Protein AF-G0NXN2-F1 (afdb_monomer_lite)

Organism: Caenorhabditis brenneri (NCBI:txid135651)

Foldseek 3Di:
DDDDDDDPDPDPDDDDDDPPVPQPADDDDPVLLVQLLVQLLVQLVVQLVCCCLQQVPLPLLDLVNLLSSLVSSLVRSQLSLLEPQKHFDSVQLSVLLSVQLNCLSVVVVVVDPDDPLVCRVVVVVSSSVSSSVSSNRSNVRRSRRIGRHRRPRYVVVVVVVVVVSVVVSVVSVVVLVCQLQQKKKWFADVPDDIDIDGLVVLVVCVVVPLVVLLVSLPPNTWIFIDHPVPVPPPPPDDDPDPDPPVCCVSNNVVVCVVVVCVVPSQPNVSLLVSLLSNQLSNLVSCVVVVLAPDHSNVLSVLVSSLCSNVVHHSRDTLVVSLVVLVVLVVVCVVVVDPCPPDPSNVSSPVSSVNSVSD

Secondary structure (DSSP, 8-state):
--------------SS-------PBPPP-HHHHHHHHHHHHHHHHHHHHHHHHHH----TT-HHHHHHHHHHHHHHHHHHHTSSSEE--HHHHHHHHHHHHHHHHHHHHHH--S-TTTHHHHHHHHHHHHHHHHHHHHHHHHHHT-EE---S--HHHHHHHHHHHHHHHHHHHHHHHHHHHH-EEEEE-TTS--EEEEHHHHHHHHHH-HHHHHHHHTT-PEEEEE-TTTTS------------HHHHHHHSHHHHHHHTGGGT----HHHHHHHHHHHHHHHHHHHHTTS--S-HHHHHHHHHHHHHHTT--TT--HHHHHHHHHHHHHHHHHTTTS-TT-HHHHHHHHHHHHHHT-

pLDDT: mean 70.69, std 16.89, range [29.75, 91.25]

Radius of gyration: 28.64 Å; chains: 1; bounding box: 66×51×119 Å

Structure (mmCIF, N/CA/C/O backbone):
data_AF-G0NXN2-F1
#
_entry.id   AF-G0NXN2-F1
#
loop_
_atom_site.group_PDB
_atom_site.id
_atom_site.type_symbol
_atom_site.label_atom_id
_atom_site.label_alt_id
_atom_site.label_comp_id
_atom_site.label_asym_id
_atom_site.label_entity_id
_atom_site.label_seq_id
_atom_site.pdbx_PDB_ins_code
_atom_site.Cartn_x
_atom_site.Cartn_y
_atom_site.Cartn_z
_atom_site.occupancy
_atom_site.B_iso_or_equiv
_atom_site.auth_seq_id
_atom_site.auth_comp_id
_atom_site.auth_asym_id
_atom_site.auth_atom_id
_atom_site.pdbx_PDB_model_num
ATOM 1 N N . MET A 1 1 ? -6.299 18.766 81.946 1.00 34.34 1 MET A N 1
ATOM 2 C CA . MET A 1 1 ? -5.841 17.563 81.219 1.00 34.34 1 MET A CA 1
ATOM 3 C C . MET A 1 1 ? -7.067 16.702 80.965 1.00 34.34 1 MET A C 1
ATOM 5 O O . MET A 1 1 ? -7.711 16.366 81.941 1.00 34.34 1 MET A O 1
ATOM 9 N N . ASN A 1 2 ? -7.531 16.374 79.768 1.00 37.44 2 ASN A N 1
ATOM 10 C CA . ASN A 1 2 ? -7.139 16.688 78.399 1.00 37.44 2 ASN A CA 1
ATOM 11 C C . ASN A 1 2 ? -8.437 16.711 77.580 1.00 37.44 2 ASN A C 1
ATOM 13 O O . ASN A 1 2 ? -9.260 15.811 77.716 1.00 37.44 2 ASN A O 1
ATOM 17 N N . ASN A 1 3 ? -8.592 17.732 76.740 1.00 38.38 3 ASN A N 1
ATOM 18 C CA . ASN A 1 3 ? -9.426 17.649 75.551 1.00 38.38 3 ASN A CA 1
ATOM 19 C C . ASN A 1 3 ? -8.616 16.889 74.499 1.00 38.38 3 ASN A C 1
ATOM 21 O O . ASN A 1 3 ? -7.578 17.402 74.091 1.00 38.38 3 ASN A O 1
ATOM 25 N N . GLU A 1 4 ? -9.098 15.738 74.038 1.00 36.81 4 GLU A N 1
ATOM 26 C CA . GLU A 1 4 ? -8.820 15.239 72.687 1.00 36.81 4 GLU A CA 1
ATOM 27 C C . GLU A 1 4 ? -10.114 14.658 72.089 1.00 36.81 4 GLU A C 1
ATOM 29 O O . GLU A 1 4 ? -10.915 14.075 72.824 1.00 36.81 4 GLU A O 1
ATOM 34 N N . PRO A 1 5 ? -10.373 14.884 70.790 1.00 42.28 5 PRO A N 1
ATOM 35 C CA . PRO A 1 5 ? -11.667 14.644 70.168 1.00 42.28 5 PRO A CA 1
ATOM 36 C C . PRO A 1 5 ? -11.785 13.213 69.630 1.00 42.28 5 PRO A C 1
ATOM 38 O O . PRO A 1 5 ? -10.855 12.690 69.019 1.00 42.28 5 PRO A O 1
ATOM 41 N N . GLU A 1 6 ? -12.961 12.599 69.789 1.00 40.53 6 GLU A N 1
ATOM 42 C CA . GLU A 1 6 ? -13.315 11.386 69.049 1.00 40.53 6 GLU A CA 1
ATOM 43 C C . GLU A 1 6 ? -13.290 11.679 67.541 1.00 40.53 6 GLU A C 1
ATOM 45 O O . GLU A 1 6 ? -14.009 12.547 67.037 1.00 40.53 6 GLU A O 1
ATOM 50 N N . GLU A 1 7 ? -12.443 10.949 66.813 1.00 38.59 7 GLU A N 1
ATOM 51 C CA . GLU A 1 7 ? -12.381 10.964 65.355 1.00 38.59 7 GLU A CA 1
ATOM 52 C C . GLU A 1 7 ? -13.760 10.667 64.749 1.00 38.59 7 GLU A C 1
ATOM 54 O O . GLU A 1 7 ? -14.250 9.532 64.749 1.00 38.59 7 GLU A O 1
ATOM 59 N N . VAL A 1 8 ? -14.372 11.693 64.159 1.00 42.09 8 VAL A N 1
ATOM 60 C CA . VAL A 1 8 ? -15.548 11.552 63.301 1.00 42.09 8 VAL A CA 1
ATOM 61 C C . VAL A 1 8 ? -15.136 10.804 62.034 1.00 42.09 8 VAL A C 1
ATOM 63 O O . VAL A 1 8 ? -14.643 11.375 61.062 1.00 42.09 8 VAL A O 1
ATOM 66 N N . LYS A 1 9 ? -15.346 9.490 62.043 1.00 37.84 9 LYS A N 1
ATOM 67 C CA . LYS A 1 9 ? -15.199 8.620 60.875 1.00 37.84 9 LYS A CA 1
ATOM 68 C C . LYS A 1 9 ? -16.309 8.917 59.848 1.00 37.84 9 LYS A C 1
ATOM 70 O O . LYS A 1 9 ? -17.491 8.807 60.186 1.00 37.84 9 LYS A O 1
ATOM 75 N N . PRO A 1 10 ? -15.984 9.274 58.588 1.00 39.94 10 PRO A N 1
ATOM 76 C CA . PRO A 1 10 ? -16.968 9.701 57.602 1.00 39.94 10 PRO A CA 1
ATOM 77 C C . PRO A 1 10 ? -17.546 8.480 56.882 1.00 39.94 10 PRO A C 1
ATOM 79 O O . PRO A 1 10 ? -17.235 8.196 55.729 1.00 39.94 10 PRO A O 1
ATOM 82 N N . TRP A 1 11 ? -18.412 7.738 57.558 1.00 38.12 11 TRP A N 1
ATOM 83 C CA . TRP A 1 11 ? -19.311 6.799 56.892 1.00 38.12 11 TRP A CA 1
ATOM 84 C C . TRP A 1 11 ? -20.693 6.919 57.508 1.00 38.12 11 TRP A C 1
ATOM 86 O O . TRP A 1 11 ? -21.123 6.136 58.351 1.00 38.12 11 TRP A O 1
ATOM 96 N N . ILE A 1 12 ? -21.418 7.940 57.058 1.00 35.75 12 ILE A N 1
ATOM 97 C CA . ILE A 1 12 ? -22.847 8.053 57.323 1.00 35.75 12 ILE A CA 1
ATOM 98 C C . ILE A 1 12 ? -23.536 6.923 56.552 1.00 35.75 12 ILE A C 1
ATOM 100 O O . ILE A 1 12 ? -23.816 7.015 55.356 1.00 35.75 12 ILE A O 1
ATOM 104 N N . VAL A 1 13 ? -23.778 5.824 57.262 1.00 37.44 13 VAL A N 1
ATOM 105 C CA . VAL A 1 13 ? -24.623 4.714 56.835 1.00 37.44 13 VAL A CA 1
ATOM 106 C C . VAL A 1 13 ? -26.060 5.225 56.791 1.00 37.44 13 VAL A C 1
ATOM 108 O O . VAL A 1 13 ? -26.727 5.338 57.815 1.00 37.44 13 VAL A O 1
ATOM 111 N N . ARG A 1 14 ? -26.561 5.532 55.591 1.00 37.06 14 ARG A N 1
ATOM 112 C CA . ARG A 1 14 ? -27.999 5.690 55.347 1.00 37.06 14 ARG A CA 1
ATOM 113 C C . ARG A 1 14 ? -28.490 4.473 54.564 1.00 37.06 14 ARG A C 1
ATOM 115 O O . ARG A 1 14 ? -28.083 4.252 53.429 1.00 37.06 14 ARG A O 1
ATOM 122 N N . ASN A 1 15 ? -29.372 3.696 55.191 1.00 39.75 15 ASN A N 1
ATOM 123 C CA . ASN A 1 15 ? -30.143 2.591 54.609 1.00 39.75 15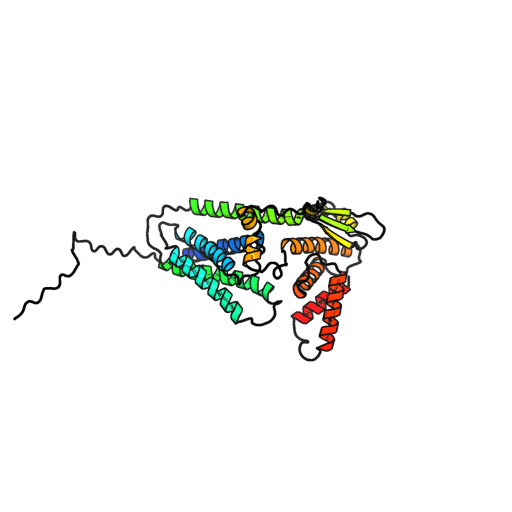 ASN A CA 1
ATOM 124 C C . ASN A 1 15 ? -29.355 1.366 54.117 1.00 39.75 15 ASN A C 1
ATOM 126 O O . ASN A 1 15 ? -29.526 0.961 52.970 1.00 39.75 15 ASN A O 1
ATOM 130 N N . GLY A 1 16 ? -28.560 0.736 54.995 1.00 39.06 16 GLY A N 1
ATOM 131 C CA . GLY A 1 16 ? -28.320 -0.725 55.009 1.00 39.06 16 GLY A CA 1
ATOM 132 C C . GLY A 1 16 ? -27.757 -1.400 53.747 1.00 39.06 16 GLY A C 1
ATOM 133 O O . GLY A 1 16 ? -27.624 -2.618 53.708 1.00 39.06 16 GLY A O 1
ATOM 134 N N . LYS A 1 17 ? -27.412 -0.639 52.713 1.00 35.41 17 LYS A N 1
ATOM 135 C CA . LYS A 1 17 ? -26.746 -1.100 51.506 1.00 35.41 17 LYS A CA 1
ATOM 136 C C . LYS A 1 17 ? -25.429 -0.359 51.443 1.00 35.41 17 LYS A C 1
ATOM 138 O O . LYS A 1 17 ? -25.398 0.827 51.126 1.00 35.41 17 LYS A O 1
ATOM 143 N N . LEU A 1 18 ? -24.345 -1.078 51.723 1.00 35.22 18 LEU A N 1
ATOM 144 C CA . LEU A 1 18 ? -23.034 -0.721 51.199 1.00 35.22 18 LEU A CA 1
ATOM 145 C C . LEU A 1 18 ? -23.227 -0.477 49.700 1.00 35.22 18 LEU A C 1
ATOM 147 O O . LEU A 1 18 ? -23.436 -1.420 48.934 1.00 35.22 18 LEU A O 1
ATOM 151 N N . GLN A 1 19 ? -23.195 0.786 49.273 1.00 37.72 19 GLN A N 1
ATOM 152 C CA . GLN A 1 19 ? -22.925 1.121 47.883 1.00 37.72 19 GLN A CA 1
ATOM 153 C C . GLN A 1 19 ? -21.467 0.747 47.619 1.00 37.72 19 GLN A C 1
ATOM 155 O O . GLN A 1 19 ? -20.596 1.592 47.439 1.00 37.72 19 GLN A O 1
ATOM 160 N N . ALA A 1 20 ? -21.199 -0.556 47.567 1.00 39.53 20 ALA A N 1
ATOM 161 C CA . ALA A 1 20 ? -20.151 -1.071 46.726 1.00 39.53 20 ALA A CA 1
ATOM 162 C C . ALA A 1 20 ? -20.582 -0.731 45.295 1.00 39.53 20 ALA A C 1
ATOM 164 O O . ALA A 1 20 ? -21.174 -1.537 44.583 1.00 39.53 20 ALA A O 1
ATOM 165 N N . ALA A 1 21 ? -20.278 0.491 44.859 1.00 39.72 21 ALA A N 1
ATOM 166 C CA . ALA A 1 21 ? -20.235 0.876 43.456 1.00 39.72 21 ALA A CA 1
ATOM 167 C C . ALA A 1 21 ? -19.068 0.161 42.738 1.00 39.72 21 ALA A C 1
ATOM 169 O O . ALA A 1 21 ? -18.416 0.717 41.859 1.00 39.72 21 ALA A O 1
ATOM 170 N N . GLN A 1 22 ? -18.799 -1.095 43.103 1.00 42.81 22 GLN A N 1
ATOM 171 C CA . GLN A 1 22 ? -18.065 -2.034 42.286 1.00 42.81 22 GLN A CA 1
ATOM 172 C C . GLN A 1 22 ? -19.027 -2.437 41.174 1.00 42.81 22 GLN A C 1
ATOM 174 O O . GLN A 1 22 ? -19.813 -3.376 41.297 1.00 42.81 22 GLN A O 1
ATOM 179 N N . SER A 1 23 ? -19.022 -1.664 40.088 1.00 49.69 23 SER A N 1
ATOM 180 C CA . SER A 1 23 ? -19.572 -2.116 38.814 1.00 49.69 23 SER A CA 1
ATOM 181 C C . SER A 1 23 ? -19.103 -3.551 38.595 1.00 49.69 23 SER A C 1
ATOM 183 O O . SER A 1 23 ? -17.893 -3.771 38.541 1.00 49.69 23 SER A O 1
ATOM 185 N N . LYS A 1 24 ? -20.033 -4.513 38.534 1.00 57.38 24 LYS A N 1
ATOM 186 C CA . LYS A 1 24 ? -19.702 -5.924 38.308 1.00 57.38 24 LYS A CA 1
ATOM 187 C C . LYS A 1 24 ? -18.714 -5.999 37.143 1.00 57.38 24 LYS A C 1
ATOM 189 O O . LYS A 1 24 ? -19.016 -5.506 36.052 1.00 57.38 24 LYS A O 1
ATOM 194 N N . PHE A 1 25 ? -17.521 -6.521 37.404 1.00 63.38 25 PHE A N 1
ATOM 195 C CA . PHE A 1 25 ? -16.532 -6.734 36.360 1.00 63.38 25 PHE A CA 1
ATOM 196 C C . PHE A 1 25 ? -17.077 -7.773 35.379 1.00 63.38 25 PHE A C 1
ATOM 198 O O . PHE A 1 25 ? -17.805 -8.692 35.756 1.00 63.38 25 PHE A O 1
ATOM 205 N N . VAL A 1 26 ? -16.788 -7.572 34.100 1.00 71.44 26 VAL A N 1
ATOM 206 C CA . VAL A 1 26 ? -17.217 -8.475 33.034 1.00 71.44 26 VAL A CA 1
ATOM 207 C C . VAL A 1 26 ? -16.309 -9.705 33.025 1.00 71.44 26 VAL A C 1
ATOM 209 O O . VAL A 1 26 ? -15.089 -9.564 32.985 1.00 71.44 26 VAL A O 1
ATOM 212 N N . GLU A 1 27 ? -16.896 -10.902 33.005 1.00 74.56 27 GLU A N 1
ATOM 213 C CA . GLU A 1 27 ? -16.142 -12.145 32.821 1.00 74.56 27 GLU A CA 1
ATOM 214 C C . GLU A 1 27 ? -15.432 -12.178 31.462 1.00 74.56 27 GLU A C 1
ATOM 216 O O . GLU A 1 27 ? -15.979 -11.784 30.423 1.00 74.56 27 GLU A O 1
ATOM 221 N N . PHE A 1 28 ? -14.191 -12.659 31.472 1.00 78.31 28 PHE A N 1
ATOM 222 C CA . PHE A 1 28 ? -13.385 -12.764 30.266 1.00 78.31 28 PHE A CA 1
ATOM 223 C C . PHE A 1 28 ? -13.967 -13.815 29.313 1.00 78.31 28 PHE A C 1
ATOM 225 O O . PHE A 1 28 ? -14.254 -14.944 29.696 1.00 78.31 28 PHE A O 1
ATOM 232 N N . SER A 1 29 ? -14.094 -13.448 28.038 1.00 83.06 29 SER A N 1
ATOM 233 C CA . SER A 1 29 ? -14.518 -14.351 26.971 1.00 83.06 29 SER A CA 1
ATOM 234 C C . SER A 1 29 ? -13.533 -14.255 25.814 1.00 83.06 29 SER A C 1
ATOM 236 O O . SER A 1 29 ? -13.355 -13.184 25.224 1.00 83.06 29 SER A O 1
ATOM 238 N N . PHE A 1 30 ? -12.911 -15.385 25.478 1.00 83.44 30 PHE A N 1
ATOM 239 C CA . PHE A 1 30 ? -11.902 -15.452 24.423 1.00 83.44 30 PHE A CA 1
ATOM 240 C C . PHE A 1 30 ? -12.468 -15.085 23.045 1.00 83.44 30 PHE A C 1
ATOM 242 O O . PHE A 1 30 ? -11.838 -14.350 22.291 1.00 83.44 30 PHE A O 1
ATOM 249 N N . THR A 1 31 ? -13.692 -15.513 22.731 1.00 83.94 31 THR A N 1
ATOM 250 C CA . THR A 1 31 ? -14.338 -15.187 21.450 1.00 83.94 31 THR A CA 1
ATOM 251 C C . THR A 1 31 ? -14.548 -13.682 21.301 1.00 83.94 31 THR A C 1
ATOM 253 O O . THR A 1 31 ? -14.212 -13.106 20.270 1.00 83.94 31 THR A O 1
ATOM 256 N N . ARG A 1 32 ? -15.022 -13.002 22.353 1.00 81.19 32 ARG A N 1
ATOM 257 C CA . ARG A 1 32 ? -15.198 -11.538 22.356 1.00 81.19 32 ARG A CA 1
ATOM 258 C C . ARG A 1 32 ? -13.876 -10.787 22.280 1.00 81.19 32 ARG A C 1
ATOM 260 O O . ARG A 1 32 ? -13.814 -9.732 21.647 1.00 81.19 32 ARG A O 1
ATOM 267 N N . PHE A 1 33 ? -12.843 -11.316 22.930 1.00 88.25 33 PHE A N 1
ATOM 268 C CA . PHE A 1 33 ? -11.489 -10.796 22.807 1.00 88.25 33 PHE A CA 1
ATOM 269 C C . PHE A 1 33 ? -11.022 -10.868 21.349 1.00 88.25 33 PHE A C 1
ATOM 271 O O . PHE A 1 33 ? -10.667 -9.837 20.783 1.00 88.25 33 PHE A O 1
ATOM 278 N N . LEU A 1 34 ? -11.139 -12.036 20.713 1.00 88.19 34 LEU A N 1
ATOM 279 C CA . LEU A 1 34 ? -10.726 -12.240 19.326 1.00 88.19 34 LEU A CA 1
ATOM 280 C C . LEU A 1 34 ? -11.486 -11.324 18.355 1.00 88.19 34 LEU A C 1
ATOM 282 O O . LEU A 1 34 ? -10.860 -10.644 17.549 1.00 88.19 34 LEU A O 1
ATOM 286 N N . TYR A 1 35 ? -12.814 -11.220 18.482 1.00 85.25 35 TYR A N 1
ATOM 287 C CA . TYR A 1 35 ? -13.609 -10.292 17.667 1.00 85.25 35 TYR A CA 1
ATOM 288 C C . TYR A 1 35 ? -13.198 -8.831 17.863 1.00 85.25 35 TYR A C 1
ATOM 290 O O . TYR A 1 35 ? -13.163 -8.069 16.898 1.00 85.25 35 TYR A O 1
ATOM 298 N N . SER A 1 36 ? -12.869 -8.435 19.096 1.00 88.38 36 SER A N 1
ATOM 299 C CA . SER A 1 36 ? -12.441 -7.063 19.382 1.00 88.38 36 SER A CA 1
ATOM 300 C C . SER A 1 36 ? -11.093 -6.739 18.740 1.00 88.38 36 SER A C 1
ATOM 302 O O . SER A 1 36 ? -10.945 -5.668 18.152 1.00 88.38 36 SER A O 1
ATOM 304 N N . VAL A 1 37 ? -10.144 -7.680 18.800 1.00 89.38 37 VAL A N 1
ATOM 305 C CA . VAL A 1 37 ? -8.828 -7.543 18.164 1.00 89.38 37 VAL A CA 1
ATOM 306 C C . VAL A 1 37 ? -8.973 -7.483 16.649 1.00 89.38 37 VAL A C 1
ATOM 308 O O . VAL A 1 37 ? -8.486 -6.536 16.041 1.00 89.38 37 VAL A O 1
ATOM 311 N N . LEU A 1 38 ? -9.684 -8.441 16.044 1.00 88.38 38 LEU A N 1
ATOM 312 C CA . LEU A 1 38 ? -9.854 -8.506 14.590 1.00 88.38 38 LEU A CA 1
ATOM 313 C C . LEU A 1 38 ? -10.538 -7.252 14.041 1.00 88.38 38 LEU A C 1
ATOM 315 O O . LEU A 1 38 ? -10.082 -6.692 13.047 1.00 88.38 38 LEU A O 1
ATOM 319 N N . TYR A 1 39 ? -11.591 -6.772 14.706 1.00 87.19 39 TYR A N 1
ATOM 320 C CA . TYR A 1 39 ? -12.293 -5.567 14.273 1.00 87.19 39 TYR A CA 1
ATOM 321 C C . TYR A 1 39 ? -11.457 -4.294 14.487 1.00 87.19 39 TYR A C 1
ATOM 323 O O . TYR A 1 39 ? -11.431 -3.423 13.620 1.00 87.19 39 TYR A O 1
ATOM 331 N N . GLY A 1 40 ? -10.721 -4.197 15.600 1.00 87.56 40 GLY A N 1
ATOM 332 C CA . GLY A 1 40 ? -9.761 -3.114 15.835 1.00 87.56 40 GLY A CA 1
ATOM 333 C C . GLY A 1 40 ? -8.656 -3.069 14.777 1.00 87.56 40 GLY A C 1
ATOM 334 O O . GLY A 1 40 ? -8.379 -2.006 14.223 1.00 87.56 40 GLY A O 1
ATOM 335 N N . SER A 1 41 ? -8.092 -4.231 14.436 1.00 88.25 41 SER A N 1
ATOM 336 C CA . SER A 1 41 ? -7.069 -4.362 13.394 1.00 88.25 41 SER A CA 1
ATOM 337 C C . SER A 1 41 ? -7.623 -4.011 12.021 1.00 88.25 41 SER A C 1
ATOM 339 O O . SER A 1 41 ? -6.976 -3.286 11.275 1.00 88.25 41 SER A O 1
ATOM 341 N N . TYR A 1 42 ? -8.835 -4.464 11.702 1.00 87.12 42 TYR A N 1
ATOM 342 C CA . TYR A 1 42 ? -9.502 -4.148 10.444 1.00 87.12 42 TYR A CA 1
ATOM 343 C C . TYR A 1 42 ? -9.688 -2.636 10.246 1.00 87.12 42 TYR A C 1
ATOM 345 O O . TYR A 1 42 ? -9.267 -2.096 9.223 1.00 87.12 42 TYR A O 1
ATOM 353 N N . ILE A 1 43 ? -10.256 -1.939 11.239 1.00 88.12 43 ILE A N 1
ATOM 354 C CA . ILE A 1 43 ? -10.429 -0.483 11.158 1.00 88.12 43 ILE A CA 1
ATOM 355 C C . ILE A 1 43 ? -9.067 0.214 11.107 1.00 88.12 43 ILE A C 1
ATOM 357 O O . ILE A 1 43 ? -8.882 1.089 10.270 1.00 88.12 43 ILE A O 1
ATOM 361 N N . GLY A 1 44 ? -8.094 -0.206 11.923 1.00 86.88 44 GLY A N 1
ATOM 362 C CA . GLY A 1 44 ? -6.738 0.347 11.894 1.00 86.88 44 GLY A CA 1
ATOM 363 C C . GLY A 1 44 ? -6.062 0.232 10.526 1.00 86.88 44 GLY A C 1
ATOM 364 O O . GLY A 1 44 ? -5.487 1.205 10.043 1.00 86.88 44 GLY A O 1
ATOM 365 N N . LEU A 1 45 ? -6.180 -0.925 9.868 1.00 84.25 45 LEU A N 1
AT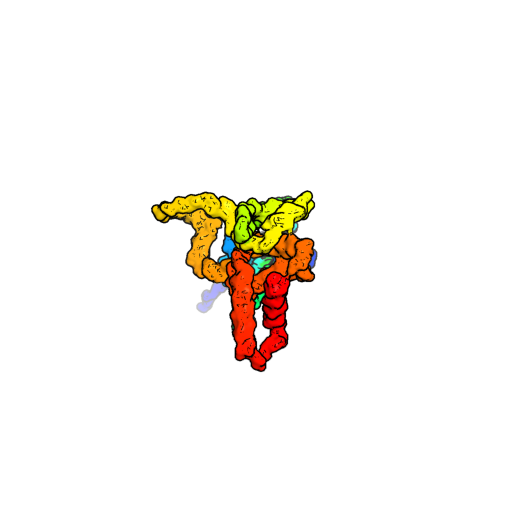OM 366 C CA . LEU A 1 45 ? -5.623 -1.159 8.533 1.00 84.25 45 LEU A CA 1
ATOM 367 C C . LEU A 1 45 ? -6.271 -0.297 7.464 1.00 84.25 45 LEU A C 1
ATOM 369 O O . LEU A 1 45 ? -5.586 0.223 6.589 1.00 84.25 45 LEU A O 1
ATOM 373 N N . ALA A 1 46 ? -7.583 -0.130 7.523 1.00 81.19 46 ALA A N 1
ATOM 374 C CA . ALA A 1 46 ? -8.259 0.686 6.535 1.00 81.19 46 ALA A CA 1
ATOM 375 C C . ALA A 1 46 ? -8.141 2.192 6.839 1.00 81.19 46 ALA A C 1
ATOM 377 O O . ALA A 1 46 ? -8.111 2.981 5.901 1.00 81.19 46 ALA A O 1
ATOM 378 N N . THR A 1 47 ? -7.943 2.608 8.096 1.00 83.44 47 THR A N 1
ATOM 379 C CA . THR A 1 47 ? -7.478 3.969 8.423 1.00 83.44 47 THR A CA 1
ATOM 380 C C . THR A 1 47 ? -6.077 4.215 7.871 1.00 83.44 47 THR A C 1
ATOM 382 O O . THR A 1 47 ? -5.846 5.247 7.250 1.00 83.44 47 THR A O 1
ATOM 385 N N . TRP A 1 48 ? -5.162 3.255 8.029 1.00 83.81 48 TRP A N 1
ATOM 386 C CA . TRP A 1 48 ? -3.838 3.321 7.417 1.00 83.81 48 TRP A CA 1
ATOM 387 C C . TRP A 1 48 ? -3.923 3.474 5.894 1.00 83.81 48 TRP A C 1
ATOM 389 O O . TRP A 1 48 ? -3.323 4.392 5.343 1.00 83.81 48 TRP A O 1
ATOM 399 N N . LEU A 1 49 ? -4.716 2.628 5.231 1.00 75.25 49 LEU A N 1
ATOM 400 C CA . LEU A 1 49 ? -4.904 2.671 3.782 1.00 75.25 49 LEU A CA 1
ATOM 401 C C . LEU A 1 49 ? -5.552 3.982 3.320 1.00 75.25 49 LEU A C 1
ATOM 403 O O . LEU A 1 49 ? -5.179 4.525 2.287 1.00 75.25 49 LEU A O 1
ATOM 407 N N . ALA A 1 50 ? -6.497 4.523 4.089 1.00 73.19 50 ALA A N 1
ATOM 408 C CA . ALA A 1 50 ? -7.062 5.834 3.801 1.00 73.19 50 ALA A CA 1
ATOM 409 C C . ALA A 1 50 ? -5.974 6.915 3.862 1.00 73.19 50 ALA A C 1
ATOM 411 O O . ALA A 1 50 ? -5.837 7.665 2.905 1.00 73.19 50 ALA A O 1
ATOM 412 N N . CYS A 1 51 ? -5.153 6.943 4.918 1.00 71.06 51 CYS A N 1
ATOM 413 C CA . CYS A 1 51 ? -4.071 7.920 5.061 1.00 71.06 51 CYS A CA 1
ATOM 414 C C . CYS A 1 51 ? -3.018 7.821 3.950 1.00 71.06 51 CYS A C 1
ATOM 416 O O . CYS A 1 51 ? -2.564 8.851 3.453 1.00 71.06 51 CYS A O 1
ATOM 418 N N . THR A 1 52 ? -2.634 6.608 3.545 1.00 67.81 52 THR A N 1
ATOM 419 C CA . THR A 1 52 ? -1.661 6.424 2.457 1.00 67.81 52 THR A CA 1
ATOM 420 C C . THR A 1 52 ? -2.223 6.891 1.120 1.00 67.81 52 THR A C 1
ATOM 422 O O . THR A 1 52 ? -1.493 7.474 0.327 1.00 67.81 52 THR A O 1
ATOM 425 N N . VAL A 1 53 ? -3.516 6.673 0.873 1.00 61.56 53 VAL A N 1
ATOM 426 C CA . VAL A 1 53 ? -4.167 7.050 -0.386 1.00 61.56 53 VAL A CA 1
ATOM 427 C C . VAL A 1 53 ? -4.488 8.541 -0.458 1.00 61.56 53 VAL A C 1
ATOM 429 O O . VAL A 1 53 ? -4.316 9.146 -1.513 1.00 61.56 53 VAL A O 1
ATOM 432 N N . THR A 1 54 ? -4.994 9.139 0.622 1.00 59.47 54 THR A N 1
ATOM 433 C CA . THR A 1 54 ? -5.424 10.544 0.604 1.00 59.47 54 THR A CA 1
ATOM 434 C C . THR A 1 54 ? -4.260 11.507 0.746 1.00 59.47 54 THR A C 1
ATOM 436 O O . THR A 1 54 ? -4.301 12.569 0.140 1.00 59.47 54 THR A O 1
ATOM 439 N N . PHE A 1 55 ? -3.243 11.143 1.530 1.00 57.50 55 PHE A N 1
ATOM 440 C CA . PHE A 1 55 ? -2.138 12.042 1.867 1.00 57.50 55 PHE A CA 1
ATOM 441 C C . PHE A 1 55 ? -0.776 11.554 1.363 1.00 57.50 55 PHE A C 1
ATOM 443 O O . PHE A 1 55 ? 0.233 12.175 1.666 1.00 57.50 55 PHE A O 1
ATOM 450 N N . GLY A 1 56 ? -0.698 10.419 0.657 1.00 54.06 56 GLY A N 1
ATOM 451 C CA . GLY A 1 56 ? 0.587 9.878 0.192 1.00 54.06 56 GLY A CA 1
ATOM 452 C C . GLY A 1 56 ? 1.539 9.486 1.329 1.00 54.06 56 GLY A C 1
ATOM 453 O O . GLY A 1 56 ? 2.736 9.305 1.107 1.00 54.06 56 GLY A O 1
ATOM 454 N N . TRP A 1 57 ? 1.039 9.361 2.567 1.00 62.03 57 TRP A N 1
ATOM 455 C CA . TRP A 1 57 ? 1.869 9.156 3.753 1.00 62.03 57 TRP A CA 1
ATOM 456 C C . TRP A 1 57 ? 2.511 7.770 3.758 1.00 62.03 57 TRP A C 1
ATOM 458 O O . TRP A 1 57 ? 1.948 6.794 4.249 1.00 62.03 57 TRP A O 1
ATOM 468 N N . THR A 1 58 ? 3.729 7.698 3.234 1.00 57.62 58 THR A N 1
ATOM 469 C CA . THR A 1 58 ? 4.598 6.516 3.305 1.00 57.62 58 THR A CA 1
ATOM 470 C C . THR A 1 58 ? 5.490 6.533 4.548 1.00 57.62 58 THR A C 1
ATOM 472 O O . THR A 1 58 ? 5.984 5.486 4.970 1.00 57.62 58 THR A O 1
ATOM 475 N N . ASN A 1 59 ? 5.654 7.700 5.184 1.00 59.34 59 ASN A N 1
ATOM 476 C CA . ASN A 1 59 ? 6.490 7.859 6.367 1.00 59.34 59 ASN A CA 1
ATOM 477 C C . ASN A 1 59 ? 5.726 7.530 7.660 1.00 59.34 59 ASN A C 1
ATOM 479 O O . ASN A 1 59 ? 5.070 8.369 8.287 1.00 59.34 59 ASN A O 1
ATOM 483 N N . ILE A 1 60 ? 5.849 6.269 8.062 1.00 64.88 60 ILE A N 1
ATOM 484 C CA . ILE A 1 60 ? 5.201 5.673 9.241 1.00 64.88 60 ILE A CA 1
ATOM 485 C C . ILE A 1 60 ? 5.697 6.271 10.557 1.00 64.88 60 ILE A C 1
ATOM 487 O O . ILE A 1 60 ? 5.001 6.197 11.567 1.00 64.88 60 ILE A O 1
ATOM 491 N N . ASN A 1 61 ? 6.866 6.911 10.535 1.00 63.44 61 ASN A N 1
ATOM 492 C CA . ASN A 1 61 ? 7.495 7.498 11.715 1.00 63.44 61 ASN A CA 1
ATOM 493 C C . ASN A 1 61 ? 6.907 8.865 12.085 1.00 63.44 61 ASN A C 1
ATOM 495 O O . ASN A 1 61 ? 7.300 9.460 13.087 1.00 63.44 61 ASN A O 1
ATOM 499 N N . SER A 1 62 ? 5.973 9.386 11.289 1.00 69.81 62 SER A N 1
ATOM 500 C CA . SER A 1 62 ? 5.344 10.667 11.580 1.00 69.81 62 SER A CA 1
ATOM 501 C C . SER A 1 62 ? 4.335 10.534 12.733 1.00 69.81 62 SER A C 1
ATOM 503 O O . SER A 1 62 ? 3.429 9.698 12.728 1.00 69.81 62 SER A O 1
ATOM 505 N N . ILE A 1 63 ? 4.477 11.389 13.751 1.00 74.44 63 ILE A N 1
ATOM 506 C CA . ILE A 1 63 ? 3.555 11.456 14.900 1.00 74.44 63 ILE A CA 1
ATOM 507 C C . ILE A 1 63 ? 2.086 11.650 14.459 1.00 74.44 63 ILE A C 1
ATOM 509 O O . ILE A 1 63 ? 1.209 10.999 15.041 1.00 74.44 63 ILE A O 1
ATOM 513 N N . PRO A 1 64 ? 1.774 12.468 13.429 1.00 73.44 64 PRO A N 1
ATOM 514 C CA . PRO A 1 64 ? 0.414 12.582 12.903 1.00 73.44 64 PRO A CA 1
ATOM 515 C C . PRO A 1 64 ? -0.143 11.251 12.386 1.00 73.44 64 PRO A C 1
ATOM 517 O O . PRO A 1 64 ? -1.261 10.879 12.741 1.00 73.44 64 PRO A O 1
ATOM 520 N N . PHE A 1 65 ? 0.647 10.490 11.624 1.00 78.44 65 PHE A N 1
ATOM 521 C CA . PHE A 1 65 ? 0.252 9.172 11.128 1.00 78.44 65 PHE A CA 1
ATOM 522 C C . PHE A 1 65 ? -0.049 8.205 12.276 1.00 78.44 65 PHE A C 1
ATOM 524 O O . PHE A 1 65 ? -1.121 7.597 12.312 1.00 78.44 65 PHE A O 1
ATOM 531 N N . ILE A 1 66 ? 0.854 8.123 13.259 1.00 83.12 66 ILE A N 1
ATOM 532 C CA . ILE A 1 66 ? 0.685 7.282 14.454 1.00 83.12 66 ILE A CA 1
ATOM 533 C C . ILE A 1 66 ? -0.613 7.644 15.184 1.00 83.12 66 ILE A C 1
ATOM 535 O O . ILE A 1 66 ? -1.385 6.761 15.560 1.00 83.12 66 ILE A O 1
ATOM 539 N N . SER A 1 67 ? -0.880 8.941 15.344 1.00 82.44 67 SER A N 1
ATOM 540 C CA . SER A 1 67 ? -2.067 9.448 16.036 1.00 82.44 67 SER A CA 1
ATOM 541 C C . SER A 1 67 ? -3.362 9.061 15.320 1.00 82.44 67 SER A C 1
ATOM 543 O O . SER A 1 67 ? -4.296 8.574 15.961 1.00 82.44 67 SER A O 1
ATOM 545 N N . ILE A 1 68 ? -3.423 9.233 13.996 1.00 83.69 68 ILE A N 1
ATOM 546 C CA . ILE A 1 68 ? -4.625 8.938 13.204 1.00 83.69 68 ILE A CA 1
ATOM 547 C C . ILE A 1 68 ? -4.895 7.431 13.153 1.00 83.69 68 ILE A C 1
ATOM 549 O O . ILE A 1 68 ? -6.025 6.998 13.394 1.00 83.69 68 ILE A O 1
ATOM 553 N N . VAL A 1 69 ? -3.868 6.610 12.917 1.00 87.31 69 VAL A N 1
ATOM 554 C CA . VAL A 1 69 ? -4.021 5.146 12.896 1.00 87.31 69 VAL A CA 1
ATOM 555 C C . VAL A 1 69 ? -4.425 4.620 14.279 1.00 87.31 69 VAL A C 1
ATOM 557 O O . VAL A 1 69 ? -5.334 3.792 14.380 1.00 87.31 69 VAL A O 1
ATOM 560 N N . ALA A 1 70 ? -3.837 5.147 15.359 1.00 88.75 70 ALA A N 1
ATOM 561 C CA . ALA A 1 70 ? -4.231 4.800 16.725 1.00 88.75 70 ALA A CA 1
ATOM 562 C C . ALA A 1 70 ? -5.685 5.197 17.039 1.00 88.75 70 ALA A C 1
ATOM 564 O O . ALA A 1 70 ? -6.401 4.444 17.705 1.00 88.75 70 ALA A O 1
ATOM 565 N N . LEU A 1 71 ? -6.166 6.340 16.536 1.00 88.56 71 LEU A N 1
ATOM 566 C CA . LEU A 1 71 ? -7.577 6.726 16.649 1.00 88.56 71 LEU A CA 1
ATOM 567 C C . LEU A 1 71 ? -8.498 5.736 15.925 1.00 88.56 71 LEU A C 1
ATOM 569 O O . LEU A 1 71 ? -9.526 5.353 16.487 1.00 88.56 71 LEU A O 1
ATOM 573 N N . GLY A 1 72 ? -8.112 5.272 14.734 1.00 87.12 72 GLY A N 1
ATOM 574 C CA . GLY A 1 72 ? -8.836 4.233 13.995 1.00 87.12 72 GLY A CA 1
ATOM 575 C C . GLY A 1 72 ? -8.968 2.933 14.796 1.00 87.12 72 GLY A C 1
ATOM 576 O O . GLY A 1 72 ? -10.079 2.446 15.025 1.00 87.12 72 GLY A O 1
ATOM 577 N N . ILE A 1 73 ? -7.850 2.413 15.312 1.00 90.81 73 ILE A N 1
ATOM 578 C CA . ILE A 1 73 ? -7.830 1.193 16.142 1.00 90.81 73 ILE A CA 1
ATOM 579 C C . ILE A 1 73 ? -8.688 1.378 17.398 1.00 90.81 73 ILE A C 1
ATOM 581 O O . ILE A 1 73 ? -9.516 0.524 17.729 1.00 90.81 73 ILE A O 1
ATOM 585 N N . THR A 1 74 ? -8.540 2.521 18.071 1.00 90.19 74 THR A N 1
ATOM 586 C CA . THR A 1 74 ? -9.325 2.879 19.260 1.00 90.19 74 THR A CA 1
ATOM 587 C C . THR A 1 74 ? -10.819 2.866 18.959 1.00 90.19 74 THR A C 1
ATOM 589 O O . THR A 1 74 ? -11.591 2.269 19.712 1.00 90.19 74 THR A O 1
ATOM 592 N N . ALA A 1 75 ? -11.239 3.487 17.853 1.00 87.62 75 ALA A N 1
ATOM 593 C CA . ALA A 1 75 ? -12.634 3.521 17.434 1.00 87.62 75 ALA A CA 1
ATOM 594 C C . ALA A 1 75 ? -13.174 2.109 17.166 1.00 87.62 75 ALA A C 1
ATOM 596 O O . ALA A 1 75 ? -14.262 1.776 17.642 1.00 87.62 75 ALA A O 1
ATOM 597 N N . GLY A 1 76 ? -12.399 1.259 16.483 1.00 87.31 76 GLY A N 1
ATOM 598 C CA . GLY A 1 76 ? -12.750 -0.141 16.237 1.00 87.31 76 GLY A CA 1
ATOM 599 C C . GLY A 1 76 ? -12.965 -0.922 17.536 1.00 87.31 76 GLY A C 1
ATOM 600 O O . GLY A 1 76 ? -14.066 -1.424 17.785 1.00 87.31 76 GLY A O 1
ATOM 601 N N . VAL A 1 77 ? -11.953 -0.959 18.409 1.00 89.50 77 VAL A N 1
ATOM 602 C CA . VAL A 1 77 ? -11.997 -1.679 19.699 1.00 89.50 77 VAL A CA 1
ATOM 603 C C . VAL A 1 77 ? -13.109 -1.146 20.611 1.00 89.50 77 VAL A C 1
ATOM 605 O O . VAL A 1 77 ? -13.775 -1.916 21.312 1.00 89.50 77 VAL A O 1
ATOM 608 N N . TYR A 1 78 ? -13.352 0.165 20.596 1.00 87.00 78 TYR A N 1
ATOM 609 C CA . TYR A 1 78 ? -14.412 0.791 21.381 1.00 87.00 78 TYR A CA 1
ATOM 610 C C . TYR A 1 78 ? -15.812 0.432 20.868 1.00 87.00 78 TYR A C 1
ATOM 612 O O . TYR A 1 78 ? -16.690 0.097 21.664 1.00 87.00 78 TYR A O 1
ATOM 620 N N . LEU A 1 79 ? -16.044 0.468 19.551 1.00 84.50 79 LEU A N 1
ATOM 621 C CA . LEU A 1 79 ? -17.354 0.180 18.955 1.00 84.50 79 LEU A CA 1
ATOM 622 C C . LEU A 1 79 ? -17.817 -1.249 19.251 1.00 84.50 79 LEU A C 1
ATOM 624 O O . LEU A 1 79 ? -18.929 -1.440 19.751 1.00 84.50 79 LEU A O 1
ATOM 628 N N . ILE A 1 80 ? -16.957 -2.235 18.994 1.00 83.88 80 ILE A N 1
ATOM 629 C CA . ILE A 1 80 ? -17.254 -3.647 19.269 1.00 83.88 80 ILE A CA 1
ATOM 630 C C . ILE A 1 80 ? -17.333 -3.918 20.777 1.00 83.88 80 ILE A C 1
ATOM 632 O O . ILE A 1 80 ? -18.190 -4.671 21.234 1.00 83.88 80 ILE A O 1
ATOM 636 N N . GLY A 1 81 ? -16.503 -3.237 21.571 1.00 77.94 81 GLY A N 1
ATOM 637 C CA . GLY A 1 81 ? -16.466 -3.385 23.021 1.00 77.94 81 GLY A CA 1
ATOM 638 C C . GLY A 1 81 ? -17.660 -2.800 23.771 1.00 77.94 81 GLY A C 1
ATOM 639 O O . GLY A 1 81 ? -17.955 -3.240 24.880 1.00 77.94 81 GLY A O 1
ATOM 640 N N . GLN A 1 82 ? -18.360 -1.835 23.170 1.00 81.06 82 GLN A N 1
ATOM 641 C CA . GLN A 1 82 ? -19.580 -1.242 23.725 1.00 81.06 82 GLN A CA 1
ATOM 642 C C . GLN A 1 82 ? -20.850 -2.042 23.365 1.00 81.06 82 GLN A C 1
ATOM 644 O O . GLN A 1 82 ? -21.959 -1.701 23.802 1.00 81.06 82 GLN A O 1
ATOM 649 N N . CYS A 1 83 ? -20.718 -3.080 22.532 1.00 72.62 83 CYS A N 1
ATOM 650 C CA . CYS A 1 83 ? -21.815 -3.980 22.194 1.00 72.62 83 CYS A CA 1
ATOM 651 C C . CYS A 1 83 ? -22.121 -4.914 23.380 1.00 72.62 83 CYS A C 1
ATOM 653 O O . CYS A 1 83 ? -21.261 -5.205 24.206 1.00 72.62 83 CYS A O 1
ATOM 655 N N . SER A 1 84 ? -23.351 -5.425 23.461 1.00 68.56 84 SER A N 1
ATOM 656 C CA . SER A 1 84 ? -23.782 -6.383 24.503 1.00 68.56 84 SER A CA 1
ATOM 657 C C . SER A 1 84 ? -23.913 -5.819 25.929 1.00 68.56 84 SER A C 1
ATOM 659 O O . SER A 1 84 ? -23.732 -6.547 26.902 1.00 68.56 84 SER A O 1
ATOM 661 N N . GLY A 1 85 ? -24.259 -4.534 26.085 1.00 69.38 85 GLY A N 1
ATOM 662 C CA . GLY A 1 85 ? -24.576 -3.976 27.413 1.00 69.38 85 GLY A CA 1
ATOM 663 C C . GLY A 1 85 ? -23.355 -3.747 28.311 1.00 69.38 85 GLY A C 1
ATOM 664 O O . GLY A 1 85 ? -23.457 -3.809 29.538 1.00 69.38 85 GLY A O 1
ATOM 665 N N . GLN A 1 86 ? -22.199 -3.498 27.700 1.00 77.31 86 GLN A N 1
ATOM 666 C CA . GLN A 1 86 ? -20.951 -3.175 28.384 1.00 77.31 86 GLN A CA 1
ATOM 667 C C . GLN A 1 86 ? -20.524 -1.757 28.008 1.00 77.31 86 GLN A C 1
ATOM 669 O O . GLN A 1 86 ? -20.791 -1.290 26.899 1.00 77.31 86 GLN A O 1
ATOM 674 N N . SER A 1 87 ? -19.882 -1.052 28.936 1.00 80.50 87 SER A N 1
ATOM 675 C CA . SER A 1 87 ? -19.173 0.187 28.628 1.00 80.50 87 SER A CA 1
ATOM 676 C C . SER A 1 87 ? -17.700 0.027 28.928 1.00 80.50 87 SER A C 1
ATOM 678 O O . SER A 1 87 ? -17.348 -0.393 30.031 1.00 80.50 87 SER A O 1
ATOM 680 N N . ARG A 1 88 ? -16.865 0.408 27.967 1.00 85.06 88 ARG A N 1
ATOM 681 C CA . ARG A 1 88 ? -15.421 0.550 28.150 1.00 85.06 88 ARG A CA 1
ATOM 682 C C . ARG A 1 88 ? -15.069 2.027 28.163 1.00 85.06 88 ARG A C 1
ATOM 684 O O . ARG A 1 88 ? -15.813 2.858 27.636 1.00 85.06 88 ARG A O 1
ATOM 691 N N . GLU A 1 89 ? -13.951 2.361 28.776 1.00 85.25 89 GLU A N 1
ATOM 692 C CA . GLU A 1 89 ? -13.500 3.744 28.857 1.00 85.25 89 GLU A CA 1
ATOM 693 C C . GLU A 1 89 ? -12.583 4.065 27.670 1.00 85.25 89 GLU A C 1
ATOM 695 O O . GLU A 1 89 ? -11.546 3.435 27.468 1.00 85.25 89 GLU A O 1
ATOM 700 N N . LEU A 1 90 ? -13.005 5.034 26.848 1.00 86.62 90 LEU A N 1
ATOM 701 C CA . LEU A 1 90 ? -12.344 5.384 25.587 1.00 86.62 90 LEU A CA 1
ATOM 702 C C . LEU A 1 90 ? -10.921 5.916 25.804 1.00 86.62 90 LEU A C 1
ATOM 704 O O . LEU A 1 90 ? -10.027 5.583 25.034 1.00 86.62 90 LEU A O 1
ATOM 708 N N . SER A 1 91 ? -10.710 6.705 26.861 1.00 87.75 91 SER A N 1
ATOM 709 C CA . SER A 1 91 ? -9.413 7.300 27.207 1.00 87.75 91 SER A CA 1
ATOM 710 C C . SER A 1 91 ? -8.336 6.239 27.435 1.00 87.75 91 SER A C 1
ATOM 712 O O . SER A 1 91 ? -7.237 6.366 26.903 1.00 87.75 91 SER A O 1
ATOM 714 N N . TYR A 1 92 ? -8.659 5.160 28.154 1.00 87.31 92 TYR A N 1
ATOM 715 C CA . TYR A 1 92 ? -7.723 4.061 28.399 1.00 87.31 92 TYR A CA 1
ATOM 716 C C . TYR A 1 92 ? -7.387 3.284 27.123 1.00 87.31 92 TYR A C 1
ATOM 718 O O . TYR A 1 92 ? -6.228 2.934 26.909 1.00 87.31 92 TYR A O 1
ATOM 726 N N . ILE A 1 93 ? -8.376 3.042 26.255 1.00 89.06 93 ILE A N 1
ATOM 727 C CA . ILE A 1 93 ? -8.160 2.366 24.964 1.00 89.06 93 ILE A CA 1
ATOM 728 C C . ILE A 1 93 ? -7.282 3.230 24.052 1.00 89.06 93 ILE A C 1
ATOM 730 O O . ILE A 1 93 ? -6.369 2.704 23.414 1.00 89.06 93 ILE A O 1
ATOM 734 N N . TRP A 1 94 ? -7.530 4.542 24.022 1.00 90.06 94 TRP A N 1
ATOM 735 C CA . TRP A 1 94 ? -6.759 5.485 23.220 1.00 90.06 94 TRP A CA 1
ATOM 736 C C . TRP A 1 94 ? -5.316 5.597 23.700 1.00 90.06 94 TRP A C 1
ATOM 738 O O . TRP A 1 94 ? -4.399 5.437 22.900 1.00 90.06 94 TRP A O 1
ATOM 748 N N . LEU A 1 95 ? -5.106 5.782 25.006 1.00 90.56 95 LEU A N 1
ATOM 749 C CA . LEU A 1 95 ? -3.768 5.873 25.586 1.00 90.56 95 LEU A CA 1
ATOM 750 C C . LEU A 1 95 ? -2.962 4.597 25.310 1.00 90.56 95 LEU A C 1
ATOM 752 O O . LEU A 1 95 ? -1.800 4.670 24.912 1.00 90.56 95 LEU A O 1
ATOM 756 N N . ALA A 1 96 ? -3.597 3.430 25.442 1.00 89.94 96 ALA A N 1
ATOM 757 C CA . ALA A 1 96 ? -3.015 2.139 25.086 1.00 89.94 96 ALA A CA 1
ATOM 758 C C . ALA A 1 96 ? -2.672 2.042 23.593 1.00 89.94 96 ALA A C 1
ATOM 760 O O . ALA A 1 96 ? -1.600 1.557 23.226 1.00 89.94 96 ALA A O 1
ATOM 761 N N . SER A 1 97 ? -3.571 2.515 22.727 1.00 89.31 97 SER A N 1
ATOM 762 C CA . SER A 1 97 ? -3.384 2.437 21.279 1.00 89.31 97 SER A CA 1
ATOM 763 C C . SER A 1 97 ? -2.251 3.344 20.815 1.00 89.31 97 SER A C 1
ATOM 765 O O . SER A 1 97 ? -1.410 2.937 20.019 1.00 89.31 97 SER A O 1
ATOM 767 N N . PHE A 1 98 ? -2.227 4.574 21.318 1.00 88.56 98 PHE A N 1
ATOM 768 C CA . PHE A 1 98 ? -1.221 5.561 20.969 1.00 88.56 98 PHE A CA 1
ATOM 769 C C . PHE A 1 98 ? 0.156 5.145 21.485 1.00 88.56 98 PHE A C 1
ATOM 771 O O . PHE A 1 98 ? 1.097 5.064 20.703 1.00 88.56 98 PHE A O 1
ATOM 778 N N . SER A 1 99 ? 0.265 4.795 22.772 1.00 89.31 99 SER A N 1
ATOM 779 C CA . SER A 1 99 ? 1.543 4.375 23.364 1.00 89.31 99 SER A CA 1
ATOM 780 C C . SER A 1 99 ? 2.118 3.124 22.699 1.00 89.31 99 SER A C 1
ATOM 782 O O . SER A 1 99 ? 3.309 3.091 22.406 1.00 89.31 99 SER A O 1
ATOM 784 N N . SER A 1 100 ? 1.293 2.113 22.405 1.00 87.62 100 SER A N 1
ATOM 785 C CA . SER A 1 100 ? 1.778 0.889 21.757 1.00 87.62 100 SER A CA 1
ATOM 786 C C . SER A 1 100 ? 2.182 1.102 20.297 1.00 87.62 100 SER A C 1
ATOM 788 O O . SER A 1 100 ? 3.222 0.577 19.905 1.00 87.62 100 SER A O 1
ATOM 790 N N . MET A 1 101 ? 1.439 1.896 19.510 1.00 85.06 101 MET A N 1
ATOM 791 C CA . MET A 1 101 ? 1.881 2.252 18.152 1.00 85.06 101 MET A CA 1
ATOM 792 C C . MET A 1 101 ? 3.163 3.074 18.192 1.00 85.06 101 MET A C 1
ATOM 794 O O . MET A 1 101 ? 4.084 2.791 17.434 1.00 85.06 101 MET A O 1
ATOM 798 N N . PHE A 1 102 ? 3.244 4.055 19.092 1.00 83.44 102 PHE A N 1
ATOM 799 C CA . PHE A 1 102 ? 4.426 4.894 19.245 1.00 83.44 102 PHE A CA 1
ATOM 800 C C . PHE A 1 102 ? 5.657 4.056 19.597 1.00 83.44 102 PHE A C 1
ATOM 802 O O . PHE A 1 102 ? 6.663 4.133 18.903 1.00 83.44 102 PHE A O 1
ATOM 809 N N . ILE A 1 103 ? 5.560 3.175 20.597 1.00 82.25 103 ILE A N 1
ATOM 810 C CA . ILE A 1 103 ? 6.661 2.280 20.978 1.00 82.25 103 ILE A CA 1
ATOM 811 C C . ILE A 1 103 ? 7.027 1.340 19.828 1.00 82.25 103 ILE A C 1
ATOM 813 O O . ILE A 1 103 ? 8.206 1.199 19.533 1.00 82.25 103 ILE A O 1
ATOM 817 N N . MET A 1 104 ? 6.059 0.710 19.158 1.00 76.12 104 MET A N 1
ATOM 818 C CA . MET A 1 104 ? 6.353 -0.229 18.068 1.00 76.12 104 MET A CA 1
ATOM 819 C C . MET A 1 104 ? 7.021 0.457 16.876 1.00 76.12 104 MET A C 1
ATOM 821 O O . MET A 1 104 ? 7.931 -0.109 16.274 1.00 76.12 104 MET A O 1
ATOM 825 N N . VAL A 1 105 ? 6.608 1.676 16.539 1.00 71.94 105 VAL A N 1
ATOM 826 C CA . VAL A 1 105 ? 7.220 2.446 15.453 1.00 71.94 105 VAL A CA 1
ATOM 827 C C . VAL A 1 105 ? 8.605 2.963 15.866 1.00 71.94 105 VAL A C 1
ATOM 829 O O . VAL A 1 105 ? 9.565 2.768 15.124 1.00 71.94 105 VAL A O 1
ATOM 832 N N . CYS A 1 106 ? 8.755 3.515 17.074 1.00 68.06 106 CYS A N 1
ATOM 833 C CA . CYS A 1 106 ? 10.041 4.001 17.586 1.00 68.06 106 CYS A CA 1
ATOM 834 C C . CYS A 1 106 ? 11.066 2.880 17.833 1.00 68.06 106 CYS A C 1
ATOM 836 O O . CYS A 1 106 ? 12.251 3.070 17.575 1.00 68.06 106 CYS A O 1
ATOM 838 N N . LEU A 1 107 ? 10.640 1.698 18.290 1.00 65.06 107 LEU A N 1
ATOM 839 C CA . LEU A 1 107 ? 11.525 0.547 18.505 1.00 65.06 107 LEU A CA 1
ATOM 840 C C . LEU A 1 107 ? 12.069 0.004 17.175 1.00 65.06 107 LEU A C 1
ATOM 842 O O . LEU A 1 107 ? 13.240 -0.353 17.094 1.00 65.06 107 LEU A O 1
ATOM 846 N N . ASN A 1 108 ? 11.254 -0.002 16.114 1.00 61.44 108 ASN A N 1
ATOM 847 C CA . ASN A 1 108 ? 11.732 -0.343 14.769 1.00 61.44 108 ASN A CA 1
ATOM 848 C C . ASN A 1 108 ? 12.775 0.664 14.250 1.00 61.44 108 ASN A C 1
ATOM 850 O O . ASN A 1 108 ? 13.648 0.281 13.478 1.00 61.44 108 ASN A O 1
ATOM 854 N N . LEU A 1 109 ? 12.711 1.919 14.704 1.00 55.47 109 LEU A N 1
ATOM 855 C CA . LEU A 1 109 ? 13.665 2.980 14.374 1.00 55.47 109 LEU A CA 1
ATOM 856 C C . LEU A 1 109 ? 15.025 2.767 15.064 1.00 55.47 109 LEU A C 1
ATOM 858 O O . LEU A 1 109 ? 16.059 2.996 14.453 1.00 55.47 109 LEU A O 1
ATOM 862 N N . LEU A 1 110 ? 15.029 2.262 16.303 1.00 54.03 110 LEU A N 1
ATOM 863 C CA . LEU A 1 110 ? 16.255 1.965 17.061 1.00 54.03 110 LEU A CA 1
ATOM 864 C C . LEU A 1 110 ? 16.985 0.697 16.592 1.00 54.03 110 LEU A C 1
ATOM 866 O O . LEU A 1 110 ? 18.192 0.584 16.780 1.00 54.03 110 LEU A O 1
ATOM 870 N N . ILE A 1 111 ? 16.267 -0.270 16.017 1.00 54.12 111 ILE A N 1
ATOM 871 C CA . ILE A 1 111 ? 16.842 -1.562 15.602 1.00 54.12 111 ILE A CA 1
ATOM 872 C C . ILE A 1 111 ? 17.443 -1.498 14.185 1.00 54.12 111 ILE A C 1
ATOM 874 O O . ILE A 1 111 ? 18.330 -2.285 13.863 1.00 54.12 111 ILE A O 1
ATOM 878 N N . TYR A 1 112 ? 16.998 -0.561 13.342 1.00 52.84 112 TYR A N 1
ATOM 879 C CA . TYR A 1 112 ? 17.398 -0.469 11.933 1.00 52.84 112 TYR A CA 1
ATOM 880 C C . TYR A 1 112 ? 18.058 0.878 11.605 1.00 52.84 112 TYR A C 1
ATOM 882 O O . TYR A 1 112 ? 17.519 1.681 10.848 1.00 52.84 112 TYR A O 1
ATOM 890 N N . ASP A 1 113 ? 19.264 1.095 12.133 1.00 44.97 113 ASP A N 1
ATOM 891 C CA . ASP A 1 113 ? 20.140 2.227 11.782 1.00 44.97 113 ASP A CA 1
ATOM 892 C C . ASP A 1 113 ? 20.977 1.947 10.508 1.00 44.97 113 ASP A C 1
ATOM 894 O O . ASP A 1 113 ? 22.182 2.177 10.450 1.00 44.97 113 ASP A O 1
ATOM 898 N N . GLY A 1 114 ? 20.361 1.358 9.474 1.00 45.84 114 GLY A N 1
ATOM 899 C CA . GLY A 1 114 ? 21.083 0.894 8.284 1.00 45.84 114 GLY A CA 1
ATOM 900 C C . GLY A 1 114 ? 20.236 0.851 7.012 1.00 45.84 114 GLY A C 1
ATOM 901 O O . GLY A 1 114 ? 19.340 0.026 6.882 1.00 45.84 114 GLY A O 1
ATOM 902 N N . GLU A 1 115 ? 20.588 1.724 6.064 1.00 47.25 115 GLU A N 1
ATOM 903 C CA . GLU A 1 115 ? 20.125 1.825 4.668 1.00 47.25 115 GLU A CA 1
ATOM 904 C C . GLU A 1 115 ? 18.619 2.061 4.385 1.00 47.25 115 GLU A C 1
ATOM 906 O O . GLU A 1 115 ? 17.756 1.185 4.459 1.00 47.25 115 GLU A O 1
ATOM 911 N N . LEU A 1 116 ? 18.360 3.261 3.851 1.00 50.03 116 LEU A N 1
ATOM 912 C CA . LEU A 1 116 ? 17.091 3.838 3.375 1.00 50.03 116 LEU A CA 1
ATOM 913 C C . LEU A 1 116 ? 16.260 2.944 2.420 1.00 50.03 116 LEU A C 1
ATOM 915 O O . LEU A 1 116 ? 15.052 3.117 2.301 1.00 50.03 116 LEU A O 1
ATOM 919 N N . ASN A 1 117 ? 16.870 1.960 1.748 1.00 42.75 117 ASN A N 1
ATOM 920 C CA . ASN A 1 117 ? 16.201 1.135 0.727 1.00 42.75 117 ASN A CA 1
ATOM 921 C C . ASN A 1 117 ? 15.570 -0.158 1.270 1.00 42.75 117 ASN A C 1
ATOM 923 O O . ASN A 1 117 ? 14.696 -0.739 0.622 1.00 42.75 117 ASN A O 1
ATOM 927 N N . VAL A 1 118 ? 15.962 -0.599 2.469 1.00 47.78 118 VAL A N 1
ATOM 928 C CA . VAL A 1 118 ? 15.331 -1.730 3.174 1.00 47.78 118 VAL A CA 1
ATOM 929 C C . VAL A 1 118 ? 14.050 -1.281 3.894 1.00 47.78 118 VAL A C 1
ATOM 931 O O . VAL A 1 118 ? 13.162 -2.094 4.171 1.00 47.78 118 VAL A O 1
ATOM 934 N N . GLN A 1 119 ? 13.901 0.030 4.110 1.00 47.25 119 GLN A N 1
ATOM 935 C CA . GLN A 1 119 ? 12.797 0.618 4.856 1.00 47.25 119 GLN A CA 1
ATOM 936 C C . GLN A 1 119 ? 11.429 0.304 4.252 1.00 47.25 119 GLN A C 1
ATOM 938 O O . GLN A 1 119 ? 10.550 -0.043 5.022 1.00 47.25 119 GLN A O 1
ATOM 943 N N . VAL A 1 120 ? 11.213 0.330 2.932 1.00 43.00 120 VAL A N 1
ATOM 944 C CA . VAL A 1 120 ? 9.850 0.264 2.343 1.00 43.00 120 VAL A CA 1
ATOM 945 C C . VAL A 1 120 ? 9.196 -1.135 2.394 1.00 43.00 120 VAL A C 1
ATOM 947 O O . VAL A 1 120 ? 8.003 -1.269 2.671 1.00 43.00 120 VAL A O 1
ATOM 950 N N . ARG A 1 121 ? 9.962 -2.218 2.177 1.00 40.53 121 ARG A N 1
ATOM 951 C CA . ARG A 1 121 ? 9.430 -3.597 2.306 1.00 40.53 121 ARG A CA 1
ATOM 952 C C . ARG A 1 121 ? 9.247 -4.008 3.764 1.00 40.53 121 ARG A C 1
ATOM 954 O O . ARG A 1 121 ? 8.274 -4.694 4.078 1.00 40.53 121 ARG A O 1
ATOM 961 N N . LEU A 1 122 ? 10.144 -3.575 4.655 1.00 47.94 122 LEU A N 1
ATOM 962 C CA . LEU A 1 122 ? 9.964 -3.800 6.087 1.00 47.94 122 LEU A CA 1
ATOM 963 C C . LEU A 1 122 ? 8.828 -2.941 6.647 1.00 47.94 122 LEU A C 1
ATOM 965 O O . LEU A 1 122 ? 8.028 -3.469 7.411 1.00 47.94 122 LEU A O 1
ATOM 969 N N . THR A 1 123 ? 8.673 -1.690 6.209 1.00 51.09 123 THR A N 1
ATOM 970 C CA . THR A 1 123 ? 7.651 -0.759 6.723 1.00 51.09 123 THR A CA 1
ATOM 971 C C . THR A 1 123 ? 6.222 -1.245 6.539 1.00 51.09 123 THR A C 1
ATOM 973 O O . THR A 1 123 ? 5.411 -1.092 7.448 1.00 51.09 123 THR A O 1
ATOM 976 N N . GLN A 1 124 ? 5.885 -1.875 5.412 1.00 55.09 124 GLN A N 1
ATOM 977 C CA . GLN A 1 124 ? 4.543 -2.443 5.257 1.00 55.09 124 GLN A CA 1
ATOM 978 C C . GLN A 1 124 ? 4.308 -3.548 6.293 1.00 55.09 124 GLN A C 1
ATOM 980 O O . GLN A 1 124 ? 3.346 -3.493 7.057 1.00 55.09 124 GLN A O 1
ATOM 985 N N . THR A 1 125 ? 5.229 -4.511 6.400 1.00 60.75 125 THR A N 1
ATOM 986 C CA . THR A 1 125 ? 5.101 -5.608 7.374 1.00 60.75 125 THR A CA 1
ATOM 987 C C . THR A 1 125 ? 5.150 -5.133 8.829 1.00 60.75 125 THR A C 1
ATOM 989 O O . THR A 1 125 ? 4.461 -5.708 9.674 1.00 60.75 125 THR A O 1
ATOM 992 N N . THR A 1 126 ? 5.906 -4.075 9.140 1.00 69.00 126 THR A N 1
ATOM 993 C CA . THR A 1 126 ? 5.972 -3.506 10.491 1.00 69.00 126 THR A CA 1
ATOM 994 C C . THR A 1 126 ? 4.696 -2.758 10.844 1.00 69.00 126 THR A C 1
ATOM 996 O O . THR A 1 126 ? 4.252 -2.895 11.978 1.00 69.00 126 THR A O 1
ATOM 999 N N . VAL A 1 127 ? 4.040 -2.069 9.904 1.00 76.00 127 VAL A N 1
ATOM 1000 C CA . VAL A 1 127 ? 2.732 -1.431 10.141 1.00 76.00 127 VAL A CA 1
ATOM 1001 C C . VAL A 1 127 ? 1.650 -2.466 10.406 1.00 76.00 127 VAL A C 1
ATOM 1003 O O . VAL A 1 127 ? 0.922 -2.331 11.385 1.00 76.00 127 VAL A O 1
ATOM 1006 N N . PHE A 1 128 ? 1.574 -3.538 9.607 1.00 78.69 128 PHE A N 1
ATOM 1007 C CA . PHE A 1 128 ? 0.625 -4.630 9.863 1.00 78.69 128 PHE A CA 1
ATOM 1008 C C . PHE A 1 128 ? 0.838 -5.244 11.255 1.00 78.69 128 PHE A C 1
ATOM 1010 O O . PHE A 1 128 ? -0.121 -5.434 12.007 1.00 78.69 128 PHE A O 1
ATOM 1017 N N . ARG A 1 129 ? 2.098 -5.513 11.625 1.00 80.44 129 ARG A N 1
ATOM 1018 C CA . ARG A 1 129 ? 2.456 -6.044 12.951 1.00 80.44 129 ARG A CA 1
ATOM 1019 C C . ARG A 1 129 ? 2.138 -5.057 14.072 1.00 80.44 129 ARG A C 1
ATOM 1021 O O . ARG A 1 129 ? 1.583 -5.471 15.086 1.00 80.44 129 ARG A O 1
ATOM 1028 N N . ALA A 1 130 ? 2.450 -3.776 13.885 1.00 84.81 130 ALA A N 1
ATOM 1029 C CA . ALA A 1 130 ? 2.181 -2.724 14.855 1.00 84.81 130 ALA A CA 1
ATOM 1030 C C . ALA A 1 130 ? 0.672 -2.576 15.081 1.00 84.81 130 ALA A C 1
ATOM 1032 O O . ALA A 1 130 ? 0.225 -2.690 16.214 1.00 84.81 130 ALA A O 1
ATOM 1033 N N . ILE A 1 131 ? -0.128 -2.468 14.015 1.00 87.56 131 ILE A N 1
ATOM 1034 C CA . ILE A 1 131 ? -1.593 -2.368 14.099 1.00 87.56 131 ILE A CA 1
ATOM 1035 C C . ILE A 1 131 ? -2.190 -3.583 14.817 1.00 87.56 131 ILE A C 1
ATOM 1037 O O . ILE A 1 131 ? -3.060 -3.424 15.679 1.00 87.56 131 ILE A O 1
ATOM 1041 N N . PHE A 1 132 ? -1.720 -4.793 14.504 1.00 87.19 132 PHE A N 1
ATOM 1042 C CA . PHE A 1 132 ? -2.199 -6.015 15.149 1.00 87.19 132 PHE A CA 1
ATOM 1043 C C . PHE A 1 132 ? -1.857 -6.057 16.647 1.00 87.19 132 PHE A C 1
ATOM 1045 O O . PHE A 1 132 ? -2.738 -6.281 17.481 1.00 87.19 132 PHE A O 1
ATOM 1052 N N . LEU A 1 133 ? -0.603 -5.774 17.014 1.00 86.81 133 LEU A N 1
ATOM 1053 C CA . LEU A 1 133 ? -0.152 -5.761 18.411 1.00 86.81 133 LEU A CA 1
ATOM 1054 C C . LEU A 1 133 ? -0.815 -4.641 19.217 1.00 86.81 133 LEU A C 1
ATOM 1056 O O . LEU A 1 133 ? -1.284 -4.875 20.331 1.00 86.81 133 LEU A O 1
ATOM 1060 N N . THR A 1 134 ? -0.940 -3.452 18.640 1.00 90.00 134 THR A N 1
ATOM 1061 C CA . THR A 1 134 ? -1.691 -2.339 19.221 1.00 90.00 134 THR A CA 1
ATOM 1062 C C . THR A 1 134 ? -3.146 -2.720 19.449 1.00 90.00 134 THR A C 1
ATOM 1064 O O . THR A 1 134 ? -3.673 -2.482 20.534 1.00 90.00 134 THR A O 1
ATOM 1067 N N . SER A 1 135 ? -3.790 -3.386 18.487 1.00 91.00 135 SER A N 1
ATOM 1068 C CA . SER A 1 135 ? -5.169 -3.864 18.651 1.00 91.00 135 SER A CA 1
ATOM 1069 C C . SER A 1 135 ? -5.301 -4.840 19.823 1.00 91.00 135 SER A C 1
ATOM 1071 O O . SER A 1 135 ? -6.279 -4.766 20.571 1.00 91.00 135 SER A O 1
ATOM 1073 N N . ILE A 1 136 ? -4.314 -5.720 20.031 1.00 90.44 136 ILE A N 1
ATOM 1074 C CA . ILE A 1 136 ? -4.255 -6.624 21.188 1.00 90.44 136 ILE A CA 1
ATOM 1075 C C . ILE A 1 136 ? -4.144 -5.826 22.489 1.00 90.44 136 ILE A C 1
ATOM 1077 O O . ILE A 1 136 ? -4.988 -5.989 23.371 1.00 90.44 136 ILE A O 1
ATOM 1081 N N . VAL A 1 137 ? -3.155 -4.936 22.603 1.00 91.25 137 VAL A N 1
ATOM 1082 C CA . VAL A 1 137 ? -2.895 -4.152 23.824 1.00 91.25 137 VAL A CA 1
ATOM 1083 C C . VAL A 1 137 ? -4.099 -3.275 24.186 1.00 91.25 137 VAL A C 1
ATOM 1085 O O . VAL A 1 137 ? -4.577 -3.309 25.324 1.00 91.25 137 VAL A O 1
ATOM 1088 N N . SER A 1 138 ? -4.662 -2.567 23.206 1.00 89.81 138 SER A N 1
ATOM 1089 C CA . SER A 1 138 ? -5.878 -1.765 23.365 1.00 89.81 138 SER A CA 1
ATOM 1090 C C . SER A 1 138 ? -7.087 -2.605 23.764 1.00 89.81 138 SER A C 1
ATOM 1092 O O . SER A 1 138 ? -7.892 -2.161 24.583 1.00 89.81 138 SER A O 1
ATOM 1094 N N . THR A 1 139 ? -7.218 -3.829 23.245 1.00 89.50 139 THR A N 1
ATOM 1095 C CA . THR A 1 139 ? -8.306 -4.738 23.633 1.00 89.50 139 THR A CA 1
ATOM 1096 C C . THR A 1 139 ? -8.128 -5.260 25.056 1.00 89.50 139 THR A C 1
ATOM 1098 O O . THR A 1 139 ? -9.103 -5.311 25.804 1.00 89.50 139 THR A O 1
ATOM 1101 N N . VAL A 1 140 ? -6.906 -5.610 25.472 1.00 89.81 140 VAL A N 1
ATOM 1102 C CA . VAL A 1 140 ? -6.619 -6.050 26.850 1.00 89.81 140 VAL A CA 1
ATOM 1103 C C . VAL A 1 140 ? -6.973 -4.946 27.846 1.00 89.81 140 VAL A C 1
ATOM 1105 O O . VAL A 1 140 ? -7.711 -5.187 28.804 1.00 89.81 140 VAL A O 1
ATOM 1108 N N . ILE A 1 141 ? -6.503 -3.722 27.598 1.00 88.88 141 ILE A N 1
ATOM 1109 C CA . ILE A 1 141 ? -6.763 -2.569 28.470 1.00 88.88 141 ILE A CA 1
ATOM 1110 C C . ILE A 1 141 ? -8.247 -2.170 28.422 1.00 88.88 141 ILE A C 1
ATOM 1112 O O . ILE A 1 141 ? -8.865 -1.912 29.458 1.00 88.88 141 ILE A O 1
ATOM 1116 N N . GLY A 1 142 ? -8.866 -2.213 27.241 1.00 84.81 142 GLY A N 1
ATOM 1117 C CA . GLY A 1 142 ? -10.300 -1.992 27.073 1.00 84.81 142 GLY A CA 1
ATOM 1118 C C . GLY A 1 142 ? -11.156 -3.004 27.839 1.00 84.81 142 GLY A C 1
ATOM 1119 O O . GLY A 1 142 ? -12.130 -2.619 28.478 1.00 84.81 142 GLY A O 1
ATOM 1120 N N . ASN A 1 143 ? -10.784 -4.284 27.834 1.00 85.88 143 ASN A N 1
ATOM 1121 C CA . ASN A 1 143 ? -11.491 -5.325 28.582 1.00 85.88 143 ASN A CA 1
ATOM 1122 C C . ASN A 1 143 ? -11.334 -5.153 30.096 1.00 85.88 143 ASN A C 1
ATOM 1124 O O . ASN A 1 143 ? -12.290 -5.386 30.829 1.00 85.88 143 ASN A O 1
ATOM 1128 N N . ARG A 1 144 ? -10.166 -4.698 30.572 1.00 83.50 144 ARG A N 1
ATOM 1129 C CA . ARG A 1 144 ? -9.950 -4.396 31.999 1.00 83.50 144 ARG A CA 1
ATOM 1130 C C . ARG A 1 144 ? -10.795 -3.224 32.500 1.00 83.50 144 ARG A C 1
ATOM 1132 O O . ARG A 1 144 ? -11.190 -3.223 33.659 1.00 83.50 144 ARG A O 1
ATOM 1139 N N . SER A 1 145 ? -11.107 -2.259 31.635 1.00 82.50 145 SER A N 1
ATOM 1140 C CA . SER A 1 145 ? -12.003 -1.137 31.961 1.00 82.50 145 SER A CA 1
ATOM 1141 C C . SER A 1 145 ? -13.491 -1.444 31.733 1.00 82.50 145 SER A C 1
ATOM 1143 O O . SER A 1 145 ? -14.329 -0.549 31.862 1.00 82.50 145 SER A O 1
ATOM 1145 N N . ALA A 1 146 ? -13.851 -2.686 31.384 1.00 80.81 146 ALA A N 1
ATOM 1146 C CA . ALA A 1 146 ? -15.224 -3.044 31.055 1.00 80.81 146 ALA A CA 1
ATOM 1147 C C . ALA A 1 146 ? -16.124 -3.077 32.298 1.00 80.81 146 ALA A C 1
ATOM 1149 O O . ALA A 1 146 ? -15.892 -3.817 33.254 1.00 80.81 146 ALA A O 1
ATOM 1150 N N . LYS A 1 147 ? -17.209 -2.304 32.239 1.00 81.75 147 LYS A N 1
ATOM 1151 C CA . LYS A 1 147 ? -18.244 -2.229 33.273 1.00 81.75 147 LYS A CA 1
ATOM 1152 C C . LYS A 1 147 ? -19.592 -2.607 32.670 1.00 81.75 147 LYS A C 1
ATOM 1154 O O . LYS A 1 147 ? -19.908 -2.193 31.551 1.00 81.75 147 LYS A O 1
ATOM 1159 N N . PHE A 1 148 ? -20.415 -3.358 33.403 1.00 74.19 148 PHE A N 1
ATOM 1160 C CA . PHE A 1 148 ? -21.810 -3.558 33.002 1.00 74.19 148 PHE A CA 1
ATOM 1161 C C . PHE A 1 148 ? -22.560 -2.225 33.068 1.00 74.19 148 PHE A C 1
ATOM 1163 O O . PHE A 1 148 ? -22.720 -1.629 34.133 1.00 74.19 148 PHE A O 1
ATOM 1170 N N . LYS A 1 149 ? -23.026 -1.754 31.914 1.00 73.44 149 LYS A N 1
ATOM 1171 C CA . LYS A 1 149 ? -23.811 -0.527 31.786 1.00 73.44 149 LYS A CA 1
ATOM 1172 C C . LYS A 1 149 ? -24.809 -0.736 30.667 1.00 73.44 149 LYS A C 1
ATOM 1174 O O . LYS A 1 149 ? -24.434 -1.203 29.597 1.00 73.44 149 LYS A O 1
ATOM 1179 N N . LYS A 1 150 ? -26.072 -0.367 30.889 1.00 62.44 150 LYS A N 1
ATOM 1180 C CA . LYS A 1 150 ? -27.138 -0.480 29.884 1.00 62.44 150 LYS A CA 1
ATOM 1181 C C . LYS A 1 150 ? -26.736 0.329 28.639 1.00 62.44 150 LYS A C 1
ATOM 1183 O O . LYS A 1 150 ? -26.873 1.550 28.602 1.00 62.44 150 LYS A O 1
ATOM 1188 N N . SER A 1 151 ? -26.130 -0.348 27.665 1.00 61.06 151 SER A N 1
ATOM 1189 C CA . SER A 1 151 ? -25.583 0.275 26.464 1.00 61.06 151 SER A CA 1
ATOM 1190 C C . SER A 1 151 ? -26.731 0.587 25.517 1.00 61.06 151 SER A C 1
ATOM 1192 O O . SER A 1 151 ? -27.559 -0.276 25.235 1.00 61.06 151 SER A O 1
ATOM 1194 N N . ARG A 1 152 ? -26.776 1.823 25.011 1.00 63.72 152 ARG A N 1
ATOM 1195 C CA . ARG A 1 152 ? -27.693 2.206 23.926 1.00 63.72 152 ARG A CA 1
ATOM 1196 C C . ARG A 1 152 ? -27.239 1.657 22.564 1.00 63.72 152 ARG A C 1
ATOM 1198 O O . ARG A 1 152 ? -28.012 1.699 21.615 1.00 63.72 152 ARG A O 1
ATOM 1205 N N . ARG A 1 153 ? -26.004 1.147 22.448 1.00 63.53 153 ARG A N 1
ATOM 1206 C CA . ARG A 1 153 ? -25.451 0.640 21.185 1.00 63.53 153 ARG A CA 1
ATOM 1207 C C . ARG A 1 153 ? -25.802 -0.833 20.991 1.00 63.53 153 ARG A C 1
ATOM 1209 O O . ARG A 1 153 ? -25.321 -1.714 21.698 1.00 63.53 153 ARG A O 1
ATOM 1216 N N . THR A 1 154 ? -26.660 -1.069 20.011 1.00 69.56 154 THR A N 1
ATOM 1217 C CA . THR A 1 154 ? -27.096 -2.380 19.527 1.00 69.56 154 THR A CA 1
ATOM 1218 C C . THR A 1 154 ? -26.238 -2.875 18.357 1.00 69.56 154 THR A C 1
ATOM 1220 O O . THR A 1 154 ? -25.533 -2.100 17.711 1.00 69.56 154 THR A O 1
ATOM 1223 N N . TRP A 1 155 ? -26.364 -4.165 18.028 1.00 66.88 155 TRP A N 1
ATOM 1224 C CA . TRP A 1 155 ? -25.756 -4.794 16.844 1.00 66.88 155 TRP A CA 1
ATOM 1225 C C . TRP A 1 155 ? -26.099 -4.074 15.526 1.00 66.88 155 TRP A C 1
ATOM 1227 O O . TRP A 1 155 ? -25.303 -4.056 14.592 1.00 66.88 155 TRP A O 1
ATOM 1237 N N . LYS A 1 156 ? -27.257 -3.400 15.467 1.00 75.88 156 LYS A N 1
ATOM 1238 C CA . LYS A 1 156 ? -27.662 -2.584 14.313 1.00 75.88 156 LYS A CA 1
ATOM 1239 C C . LYS A 1 156 ? -26.682 -1.441 14.044 1.00 75.88 156 LYS A C 1
ATOM 1241 O O . LYS A 1 156 ? -26.367 -1.173 12.892 1.00 75.88 156 LYS A O 1
ATOM 1246 N N . HIS A 1 157 ? -26.156 -0.805 15.094 1.00 71.50 157 HIS A N 1
ATOM 1247 C CA . HIS A 1 157 ? -25.138 0.232 14.930 1.00 71.50 157 HIS A CA 1
ATOM 1248 C C . HIS A 1 157 ? -23.827 -0.355 14.416 1.00 71.50 157 HIS A C 1
ATOM 1250 O O . HIS A 1 157 ? -23.209 0.240 13.545 1.00 71.50 157 HIS A O 1
ATOM 1256 N N . PHE A 1 158 ? -23.421 -1.527 14.909 1.00 71.31 158 PHE A N 1
ATOM 1257 C CA . PHE A 1 158 ? -22.227 -2.211 14.414 1.00 71.31 158 PHE A CA 1
ATOM 1258 C C . PHE A 1 158 ? -22.319 -2.509 12.909 1.00 71.31 158 PHE A C 1
ATOM 1260 O O . PHE A 1 158 ? -21.404 -2.162 12.163 1.00 71.31 158 PHE A O 1
ATOM 1267 N N . LEU A 1 159 ? -23.446 -3.074 12.459 1.00 76.38 159 LEU A N 1
ATOM 1268 C CA . LEU A 1 159 ? -23.698 -3.331 11.038 1.00 76.38 159 LEU A CA 1
ATOM 1269 C C . LEU A 1 159 ? -23.704 -2.039 10.214 1.00 76.38 159 LEU A C 1
ATOM 1271 O O . LEU A 1 159 ? -23.078 -1.990 9.161 1.00 76.38 159 LEU A O 1
ATOM 1275 N N . PHE A 1 160 ? -24.355 -0.984 10.711 1.00 79.62 160 PHE A N 1
ATOM 1276 C CA . PHE A 1 160 ? -24.395 0.310 10.033 1.00 79.62 160 PHE A CA 1
ATOM 1277 C C . PHE A 1 160 ? -22.996 0.912 9.850 1.00 79.62 160 PHE A C 1
ATOM 1279 O O . PHE A 1 160 ? -22.628 1.264 8.733 1.00 79.62 160 PHE A O 1
ATOM 1286 N N . TRP A 1 161 ? -22.190 0.984 10.915 1.00 73.62 161 TRP A N 1
ATOM 1287 C CA . TRP A 1 161 ? -20.836 1.544 10.842 1.00 73.62 161 TRP A CA 1
ATOM 1288 C C . TRP A 1 161 ? -19.911 0.697 9.970 1.00 73.62 161 TRP A C 1
ATOM 1290 O O . TRP A 1 161 ? -19.159 1.255 9.176 1.00 73.62 161 TRP A O 1
ATOM 1300 N N . SER A 1 162 ? -20.009 -0.632 10.056 1.00 74.69 162 SER A N 1
ATOM 1301 C CA . SER A 1 162 ? -19.239 -1.537 9.195 1.00 74.69 162 SER A CA 1
ATOM 1302 C C . SER A 1 162 ? -19.625 -1.375 7.721 1.00 74.69 162 SER A C 1
ATOM 1304 O O . SER A 1 162 ? -18.752 -1.339 6.859 1.00 74.69 162 SER A O 1
ATOM 1306 N N . SER A 1 163 ? -20.919 -1.218 7.421 1.00 77.44 163 SER A N 1
ATOM 1307 C CA . SER A 1 163 ? -21.417 -1.003 6.057 1.00 77.44 163 SER A CA 1
ATOM 1308 C C . SER A 1 163 ? -21.013 0.360 5.499 1.00 77.44 163 SER A C 1
ATOM 1310 O O . SER A 1 163 ? -20.566 0.439 4.358 1.00 77.44 163 SER A O 1
ATOM 1312 N N . LEU A 1 164 ? -21.148 1.430 6.290 1.00 80.81 164 LEU A N 1
ATOM 1313 C CA . LEU A 1 164 ? -20.709 2.776 5.911 1.00 80.81 164 LEU A CA 1
ATOM 1314 C C . LEU A 1 164 ? -19.205 2.784 5.614 1.00 80.81 164 LEU A C 1
ATOM 1316 O O . LEU A 1 164 ? -18.748 3.391 4.650 1.00 80.81 164 LEU A O 1
ATOM 1320 N N . PHE A 1 165 ? -18.439 2.067 6.430 1.00 70.38 165 PHE A N 1
ATOM 1321 C CA . PHE A 1 165 ? -17.005 1.937 6.258 1.00 70.38 165 PHE A CA 1
ATOM 1322 C C . PHE A 1 165 ? -16.629 1.145 5.004 1.00 70.38 165 PHE A C 1
ATOM 1324 O O . PHE A 1 165 ? -15.797 1.601 4.227 1.00 70.38 165 PHE A O 1
ATOM 1331 N N . MET A 1 166 ? -17.277 0.002 4.755 1.00 73.38 166 MET A N 1
ATOM 1332 C CA . MET A 1 166 ? -17.099 -0.749 3.507 1.00 73.38 166 MET A CA 1
ATOM 1333 C C . MET A 1 166 ? -17.431 0.109 2.286 1.00 73.38 166 MET A C 1
ATOM 1335 O O . MET A 1 166 ? -16.683 0.100 1.315 1.00 73.38 166 MET A O 1
ATOM 1339 N N . MET A 1 167 ? -18.505 0.900 2.351 1.00 77.06 167 MET A N 1
ATOM 1340 C CA . MET A 1 167 ? -18.860 1.841 1.291 1.00 77.06 167 MET A CA 1
ATOM 1341 C C . MET A 1 167 ? -17.751 2.877 1.065 1.00 77.06 167 MET A C 1
ATOM 1343 O O . MET A 1 167 ? -17.376 3.110 -0.080 1.00 77.06 167 MET A O 1
ATOM 1347 N N . LEU A 1 168 ? -17.185 3.458 2.128 1.00 75.06 168 LEU A N 1
ATOM 1348 C CA . LEU A 1 168 ? -16.051 4.385 2.033 1.00 75.06 168 LEU A CA 1
ATOM 1349 C C . LEU A 1 168 ? -14.821 3.729 1.398 1.00 75.06 168 LEU A C 1
ATOM 1351 O O . LEU A 1 168 ? -14.239 4.303 0.481 1.00 75.06 168 LEU A O 1
ATOM 1355 N N . VAL A 1 169 ? -14.461 2.515 1.823 1.00 69.75 169 VAL A N 1
ATOM 1356 C CA . VAL A 1 169 ? -13.355 1.751 1.223 1.00 69.75 169 VAL A CA 1
ATOM 1357 C C . VAL A 1 169 ? -13.622 1.500 -0.262 1.00 69.75 169 VAL A C 1
ATOM 1359 O O . VAL A 1 169 ? -12.742 1.735 -1.084 1.00 69.75 169 VAL A O 1
ATOM 1362 N N . CYS A 1 170 ? -14.841 1.105 -0.637 1.00 69.44 170 CYS A N 1
ATOM 1363 C CA . CYS A 1 170 ? -15.222 0.940 -2.038 1.00 69.44 170 CYS A CA 1
ATOM 1364 C C . CYS A 1 170 ? -15.118 2.252 -2.827 1.00 69.44 170 CYS A C 1
ATOM 1366 O O . CYS A 1 170 ? -14.602 2.234 -3.938 1.00 69.44 170 CYS A O 1
ATOM 1368 N N . VAL A 1 171 ? -15.556 3.387 -2.275 1.00 70.00 171 VAL A N 1
ATOM 1369 C CA . VAL A 1 171 ? -15.440 4.702 -2.932 1.00 70.00 171 VAL A CA 1
ATOM 1370 C C . VAL A 1 171 ? -13.976 5.096 -3.127 1.00 70.00 171 VAL A C 1
ATOM 1372 O O . VAL A 1 171 ? -13.621 5.568 -4.205 1.00 70.00 171 VAL A O 1
ATOM 1375 N N . ILE A 1 172 ? -13.118 4.859 -2.131 1.00 67.12 172 ILE A N 1
ATOM 1376 C CA . ILE A 1 172 ? -11.675 5.117 -2.227 1.00 67.12 172 ILE A CA 1
ATOM 1377 C C . ILE A 1 172 ? -11.045 4.219 -3.297 1.00 67.12 172 ILE A C 1
ATOM 1379 O O . ILE A 1 172 ? -10.358 4.720 -4.183 1.00 67.12 172 ILE A O 1
ATOM 1383 N N . LEU A 1 173 ? -11.324 2.911 -3.273 1.00 65.12 173 LEU A N 1
ATOM 1384 C CA . LEU A 1 173 ? -10.823 1.963 -4.273 1.00 65.12 173 LEU A CA 1
ATOM 1385 C C . LEU A 1 173 ? -11.301 2.320 -5.683 1.00 65.12 173 LEU A C 1
ATOM 1387 O O . LEU A 1 173 ? -10.507 2.301 -6.623 1.00 65.12 173 LEU A O 1
ATOM 1391 N N . LEU A 1 174 ? -12.570 2.711 -5.833 1.00 67.00 174 LEU A N 1
ATOM 1392 C CA . LEU A 1 174 ? -13.110 3.2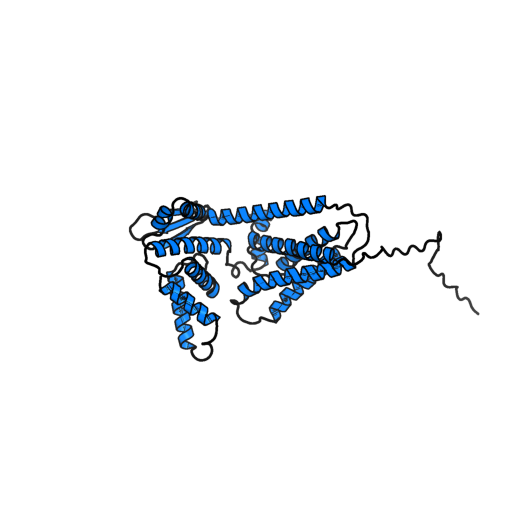02 -7.097 1.00 67.00 174 LEU A CA 1
ATOM 1393 C C . LEU A 1 174 ? -12.400 4.490 -7.532 1.00 67.00 174 LEU A C 1
ATOM 1395 O O . LEU A 1 174 ? -11.990 4.584 -8.685 1.00 67.00 174 LEU A O 1
ATOM 1399 N N . GLY A 1 175 ? -12.175 5.445 -6.629 1.00 64.75 175 GLY A N 1
ATOM 1400 C CA . GLY A 1 175 ? -11.427 6.674 -6.905 1.00 64.75 175 GLY A CA 1
ATOM 1401 C C . GLY A 1 175 ? -9.992 6.409 -7.372 1.00 64.75 175 GLY A C 1
ATOM 1402 O O . GLY A 1 175 ? -9.577 6.938 -8.404 1.00 64.75 175 GLY A O 1
ATOM 1403 N N . CYS A 1 176 ? -9.263 5.532 -6.677 1.00 63.97 176 CYS A N 1
ATOM 1404 C CA . CYS A 1 176 ? -7.919 5.097 -7.067 1.00 63.97 176 CYS A CA 1
ATOM 1405 C C . CYS A 1 176 ? -7.923 4.393 -8.422 1.00 63.97 176 CYS A C 1
ATOM 1407 O O . CYS A 1 176 ? -7.119 4.726 -9.289 1.00 63.97 176 CYS A O 1
ATOM 1409 N N . SER A 1 177 ? -8.859 3.462 -8.633 1.00 69.62 177 SER A N 1
ATOM 1410 C CA . SER A 1 177 ? -8.979 2.741 -9.902 1.00 69.62 177 SER A CA 1
ATOM 1411 C C . SER A 1 177 ? -9.261 3.689 -11.065 1.00 69.62 177 SER A C 1
ATOM 1413 O O . SER A 1 177 ? -8.679 3.518 -12.130 1.00 69.62 177 SER A O 1
ATOM 1415 N N . ARG A 1 178 ? -10.068 4.740 -10.853 1.00 71.19 178 ARG A N 1
ATOM 1416 C CA . ARG A 1 178 ? -10.320 5.780 -11.857 1.00 71.19 178 ARG A CA 1
ATOM 1417 C C . ARG A 1 178 ? -9.080 6.618 -12.116 1.00 71.19 178 ARG A C 1
ATOM 1419 O O . ARG A 1 178 ? -8.753 6.807 -13.276 1.00 71.19 178 ARG A O 1
ATOM 1426 N N . LYS A 1 179 ? -8.345 7.050 -11.085 1.00 72.25 179 LYS A N 1
ATOM 1427 C CA . LYS A 1 179 ? -7.080 7.785 -11.276 1.00 72.25 179 LYS A CA 1
ATOM 1428 C C . LYS A 1 179 ? -6.058 6.985 -12.094 1.00 72.25 179 LYS A C 1
ATOM 1430 O O . LYS A 1 179 ? -5.425 7.557 -12.976 1.00 72.25 179 LYS A O 1
ATOM 1435 N N . VAL A 1 180 ? -5.941 5.679 -11.846 1.00 75.19 180 VAL A N 1
ATOM 1436 C CA . VAL A 1 180 ? -5.086 4.784 -12.647 1.00 75.19 180 VAL A CA 1
ATOM 1437 C C . VAL A 1 180 ? -5.649 4.615 -14.062 1.00 75.19 180 VAL A C 1
ATOM 1439 O O . VAL A 1 180 ? -4.922 4.771 -15.034 1.00 75.19 180 VAL A O 1
ATOM 1442 N N . ALA A 1 181 ? -6.947 4.342 -14.204 1.00 75.25 181 ALA A N 1
ATOM 1443 C CA . ALA A 1 181 ? -7.583 4.081 -15.496 1.00 75.25 181 ALA A CA 1
ATOM 1444 C C . ALA A 1 181 ? -7.678 5.319 -16.412 1.00 75.25 181 ALA A C 1
ATOM 1446 O O . ALA A 1 181 ? -7.676 5.171 -17.637 1.00 75.25 181 ALA A O 1
ATOM 1447 N N . ASP A 1 182 ? -7.771 6.523 -15.844 1.00 76.94 182 ASP A N 1
ATOM 1448 C CA . ASP A 1 182 ? -7.860 7.796 -16.567 1.00 76.94 182 ASP A CA 1
ATOM 1449 C C . ASP A 1 182 ? -6.489 8.378 -16.948 1.00 76.94 182 ASP A C 1
ATOM 1451 O O . ASP A 1 182 ? -6.449 9.297 -17.773 1.00 76.94 182 ASP A O 1
ATOM 1455 N N . LYS A 1 183 ? -5.373 7.860 -16.402 1.00 81.19 183 LYS A N 1
ATOM 1456 C CA . LYS A 1 183 ? -4.023 8.233 -16.859 1.00 81.19 183 LYS A CA 1
ATOM 1457 C C . LYS A 1 183 ? -3.901 7.919 -18.349 1.00 81.19 183 LYS A C 1
ATOM 1459 O O . LYS A 1 183 ? -4.234 6.820 -18.801 1.00 81.19 183 LYS A O 1
ATOM 1464 N N . GLN A 1 184 ? -3.438 8.908 -19.106 1.00 84.19 184 GLN A N 1
ATOM 1465 C CA . GLN A 1 184 ? -3.198 8.788 -20.534 1.00 84.19 184 GLN A CA 1
ATOM 1466 C C . GLN A 1 184 ? -1.753 8.371 -20.775 1.00 84.19 184 GLN A C 1
ATOM 1468 O O . GLN A 1 184 ? -0.821 8.865 -20.138 1.00 84.19 184 GLN A O 1
ATOM 1473 N N . VAL A 1 185 ? -1.588 7.454 -21.712 1.00 84.81 185 VAL A N 1
ATOM 1474 C CA . VAL A 1 185 ? -0.313 6.919 -22.156 1.00 84.81 185 VAL A CA 1
ATOM 1475 C C . VAL A 1 185 ? -0.198 7.245 -23.633 1.00 84.81 185 VAL A C 1
ATOM 1477 O O . VAL A 1 185 ? -1.080 6.901 -24.422 1.00 84.81 185 VAL A O 1
ATOM 1480 N N . THR A 1 186 ? 0.877 7.929 -23.998 1.00 84.44 186 THR A N 1
ATOM 1481 C CA . THR A 1 186 ? 1.199 8.243 -25.386 1.00 84.44 186 THR A CA 1
ATOM 1482 C C . THR A 1 186 ? 2.328 7.335 -25.836 1.00 84.44 186 THR A C 1
ATOM 1484 O O . THR A 1 186 ? 3.417 7.364 -25.261 1.00 84.44 186 THR A O 1
ATOM 1487 N N . ALA A 1 187 ? 2.085 6.555 -26.881 1.00 83.44 187 ALA A N 1
ATOM 1488 C CA . ALA A 1 187 ? 3.125 5.847 -27.606 1.00 83.44 187 ALA A CA 1
ATOM 1489 C C . ALA A 1 187 ? 3.642 6.759 -28.728 1.00 83.44 187 ALA A C 1
ATOM 1491 O O . ALA A 1 187 ? 2.895 7.166 -29.622 1.00 83.44 187 ALA A O 1
ATOM 1492 N N . THR A 1 188 ? 4.926 7.109 -28.672 1.00 81.69 188 THR A N 1
ATOM 1493 C CA . THR A 1 188 ? 5.600 7.878 -29.724 1.00 81.69 188 THR A CA 1
ATOM 1494 C C . THR A 1 188 ? 6.595 6.996 -30.461 1.00 81.69 188 THR A C 1
ATOM 1496 O O . THR A 1 188 ? 7.501 6.415 -29.866 1.00 81.69 188 THR A O 1
ATOM 1499 N N . ARG A 1 189 ? 6.419 6.878 -31.776 1.00 79.81 189 ARG A N 1
ATOM 1500 C CA . ARG A 1 189 ? 7.322 6.130 -32.651 1.00 79.81 189 ARG A CA 1
ATOM 1501 C C . ARG A 1 189 ? 8.148 7.103 -33.489 1.00 79.81 189 ARG A C 1
ATOM 1503 O O . ARG A 1 189 ? 7.582 8.055 -34.033 1.00 79.81 189 ARG A O 1
ATOM 1510 N N . PRO A 1 190 ? 9.463 6.889 -33.624 1.00 66.00 190 PRO A N 1
ATOM 1511 C CA . PRO A 1 190 ? 10.270 7.682 -34.538 1.00 66.00 190 PRO A CA 1
ATOM 1512 C C . PRO A 1 190 ? 9.812 7.414 -35.981 1.00 66.00 190 PRO A C 1
ATOM 1514 O O . PRO A 1 190 ? 9.992 6.318 -36.500 1.00 66.00 190 PRO A O 1
ATOM 1517 N N . GLY A 1 191 ? 9.186 8.411 -36.616 1.00 66.31 191 GLY A N 1
ATOM 1518 C CA . GLY A 1 191 ? 8.758 8.356 -38.022 1.00 66.31 191 GLY A CA 1
ATOM 1519 C C . GLY A 1 191 ? 7.278 8.034 -38.285 1.00 66.31 191 GLY A C 1
ATOM 1520 O O . GLY A 1 191 ? 6.862 8.120 -39.436 1.00 66.31 191 GLY A O 1
ATOM 1521 N N . THR A 1 192 ? 6.460 7.729 -37.268 1.00 63.84 192 THR A N 1
ATOM 1522 C CA . THR A 1 192 ? 4.998 7.548 -37.423 1.00 63.84 192 THR A CA 1
ATOM 1523 C C . THR A 1 192 ? 4.196 8.421 -36.448 1.00 63.84 192 THR A C 1
ATOM 1525 O O . THR A 1 192 ? 4.754 9.109 -35.593 1.00 63.84 192 THR A O 1
ATOM 1528 N N . PHE A 1 193 ? 2.867 8.423 -36.598 1.00 66.81 193 PHE A N 1
ATOM 1529 C CA . PHE A 1 193 ? 1.932 9.186 -35.765 1.00 66.81 193 PHE A CA 1
ATOM 1530 C C . PHE A 1 193 ? 2.027 8.829 -34.271 1.00 66.81 193 PHE A C 1
ATOM 1532 O O . PHE A 1 193 ? 2.415 7.723 -33.896 1.00 66.81 193 PHE A O 1
ATOM 1539 N N . ARG A 1 194 ? 1.671 9.799 -33.418 1.00 77.94 194 ARG A N 1
ATOM 1540 C CA . ARG A 1 194 ? 1.535 9.623 -31.966 1.00 77.94 194 ARG A CA 1
ATOM 1541 C C . ARG A 1 194 ? 0.167 9.024 -31.661 1.00 77.94 194 ARG A C 1
ATOM 1543 O O . ARG A 1 194 ? -0.839 9.608 -32.060 1.00 77.94 194 ARG A O 1
ATOM 1550 N N . GLU A 1 195 ? 0.130 7.929 -30.914 1.00 82.69 195 GLU A N 1
ATOM 1551 C CA . GLU A 1 195 ? -1.120 7.322 -30.452 1.00 82.69 195 GLU A CA 1
ATOM 1552 C C . GLU A 1 195 ? -1.282 7.532 -28.949 1.00 82.69 195 GLU A C 1
ATOM 1554 O O . GLU A 1 195 ? -0.350 7.308 -28.176 1.00 82.69 195 GLU A O 1
ATOM 1559 N N . THR A 1 196 ? -2.464 7.984 -28.527 1.00 84.94 196 THR A N 1
ATOM 1560 C CA . THR A 1 196 ? -2.800 8.225 -27.121 1.00 84.94 196 THR A CA 1
ATOM 1561 C C . THR A 1 196 ? -3.961 7.337 -26.697 1.00 84.94 196 THR A C 1
ATOM 1563 O O . THR A 1 196 ? -5.020 7.330 -27.319 1.00 84.94 196 THR A O 1
ATOM 1566 N N . ALA A 1 197 ? -3.774 6.592 -25.612 1.00 85.25 197 ALA A N 1
ATOM 1567 C CA . ALA A 1 197 ? -4.799 5.731 -25.028 1.00 85.25 197 ALA A CA 1
ATOM 1568 C C . ALA A 1 197 ? -4.819 5.907 -23.507 1.00 85.25 197 ALA A C 1
ATOM 1570 O O . ALA A 1 197 ? -3.813 6.286 -22.909 1.00 85.25 197 ALA A O 1
ATOM 1571 N N . SER A 1 198 ? -5.955 5.657 -22.853 1.00 87.12 198 SER A N 1
ATOM 1572 C CA . SER A 1 198 ? -5.973 5.613 -21.389 1.00 87.12 198 SER A CA 1
ATOM 1573 C C . SER A 1 198 ? -5.593 4.218 -20.900 1.00 87.12 198 SER A C 1
ATOM 1575 O O . SER A 1 198 ? -5.847 3.220 -21.574 1.00 87.12 1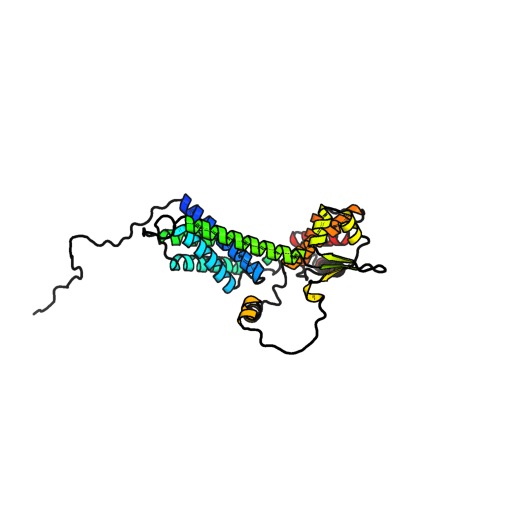98 SER A O 1
ATOM 1577 N N . VAL A 1 199 ? -5.015 4.107 -19.704 1.00 84.94 199 VAL A N 1
ATOM 1578 C CA . VAL A 1 199 ? -4.690 2.783 -19.137 1.00 84.94 199 VAL A CA 1
ATOM 1579 C C . VAL A 1 199 ? -5.946 1.922 -18.988 1.00 84.94 199 VAL A C 1
ATOM 1581 O O . VAL A 1 199 ? -5.916 0.720 -19.242 1.00 84.94 199 VAL A O 1
ATOM 1584 N N . GLY A 1 200 ? -7.081 2.540 -18.654 1.00 80.81 200 GLY A N 1
ATOM 1585 C CA . GLY A 1 200 ? -8.374 1.865 -18.595 1.00 80.81 200 GLY A CA 1
ATOM 1586 C C . GLY A 1 200 ? -8.851 1.341 -19.951 1.00 80.81 200 GLY A C 1
ATOM 1587 O O . GLY A 1 200 ? -9.385 0.233 -20.009 1.00 80.81 200 GLY A O 1
ATOM 1588 N N . SER A 1 201 ? -8.651 2.095 -21.041 1.00 84.62 201 SER A N 1
ATOM 1589 C CA . SER A 1 201 ? -9.001 1.616 -22.382 1.00 84.62 201 SER A CA 1
ATOM 1590 C C . SER A 1 201 ? -8.078 0.483 -22.814 1.00 84.62 201 SER A C 1
ATOM 1592 O O . SER A 1 201 ? -8.576 -0.530 -23.279 1.00 84.62 201 SER A O 1
ATOM 1594 N N . LEU A 1 202 ? -6.772 0.582 -22.545 1.00 85.62 202 LEU A N 1
ATOM 1595 C CA . LEU A 1 202 ? -5.814 -0.489 -22.841 1.00 85.62 202 LEU A CA 1
ATOM 1596 C C . LEU A 1 202 ? -6.129 -1.785 -22.076 1.00 85.62 202 LEU A C 1
ATOM 1598 O O . LEU A 1 202 ? -6.067 -2.869 -22.649 1.00 85.62 202 LEU A O 1
ATOM 1602 N N . LEU A 1 203 ? -6.520 -1.695 -20.799 1.00 83.62 203 LEU A N 1
ATOM 1603 C CA . LEU A 1 203 ? -6.964 -2.854 -20.013 1.00 83.62 203 LEU A CA 1
ATOM 1604 C C . LEU A 1 203 ? -8.254 -3.472 -20.561 1.00 83.62 203 LEU A C 1
ATOM 1606 O O . LEU A 1 203 ? -8.395 -4.695 -20.584 1.00 83.62 203 LEU A O 1
ATOM 1610 N N . ARG A 1 204 ? -9.200 -2.638 -21.002 1.00 84.88 204 ARG A N 1
ATOM 1611 C CA . ARG A 1 204 ? -10.425 -3.107 -21.653 1.00 84.88 204 ARG A CA 1
ATOM 1612 C C . ARG A 1 204 ? -10.097 -3.797 -22.976 1.00 84.88 204 ARG A C 1
ATOM 1614 O O . ARG A 1 204 ? -10.552 -4.914 -23.202 1.00 84.88 204 ARG A O 1
ATOM 1621 N N . ASP A 1 205 ? -9.289 -3.165 -23.815 1.00 85.94 205 ASP A N 1
ATOM 1622 C CA . ASP A 1 205 ? -8.903 -3.684 -25.125 1.00 85.94 205 ASP A CA 1
ATOM 1623 C C . ASP A 1 205 ? -8.106 -4.981 -24.979 1.00 85.94 205 ASP A C 1
ATOM 1625 O O . ASP A 1 205 ? -8.354 -5.925 -25.712 1.00 85.94 205 ASP A O 1
ATOM 1629 N N . ARG A 1 206 ? -7.275 -5.130 -23.944 1.00 83.62 206 ARG A N 1
ATOM 1630 C CA . ARG A 1 206 ? -6.631 -6.413 -23.623 1.00 83.62 206 ARG A CA 1
ATOM 1631 C C . ARG A 1 206 ? -7.645 -7.557 -23.448 1.00 83.62 206 ARG A C 1
ATOM 1633 O O . ARG A 1 206 ? -7.373 -8.675 -23.872 1.00 83.62 206 ARG A O 1
ATOM 1640 N N . MET A 1 207 ? -8.792 -7.295 -22.816 1.00 81.75 207 MET A N 1
ATOM 1641 C CA . MET A 1 207 ? -9.814 -8.314 -22.534 1.00 81.75 207 MET A CA 1
ATOM 1642 C C . MET A 1 207 ? -10.732 -8.593 -23.730 1.00 81.75 207 MET A C 1
ATOM 1644 O O . MET A 1 207 ? -11.189 -9.722 -23.888 1.00 81.75 207 MET A O 1
ATOM 1648 N N . PHE A 1 208 ? -11.029 -7.577 -24.546 1.00 83.62 208 PHE A N 1
ATOM 1649 C CA . PHE A 1 208 ? -12.031 -7.675 -25.615 1.00 83.62 208 PHE A CA 1
ATOM 1650 C C . PHE A 1 208 ? -11.441 -7.708 -27.033 1.00 83.62 208 PHE A C 1
ATOM 1652 O O . PHE A 1 208 ? -12.054 -8.292 -27.922 1.00 83.62 208 PHE A O 1
ATOM 1659 N N . ASP A 1 209 ? -10.282 -7.092 -27.262 1.00 85.25 209 ASP A N 1
ATOM 1660 C CA . ASP A 1 209 ? -9.628 -6.970 -28.570 1.00 85.25 209 ASP A CA 1
ATOM 1661 C C . ASP A 1 209 ? -8.095 -6.799 -28.425 1.00 85.25 209 ASP A C 1
ATOM 1663 O O . ASP A 1 209 ? -7.549 -5.702 -28.603 1.00 85.25 209 ASP A O 1
ATOM 1667 N N . PRO A 1 210 ? -7.364 -7.877 -28.078 1.00 83.62 210 PRO A N 1
ATOM 1668 C CA . PRO A 1 210 ? -5.949 -7.793 -27.706 1.00 83.62 210 PRO A CA 1
ATOM 1669 C C . PRO A 1 210 ? -5.049 -7.306 -28.851 1.00 83.62 210 PRO A C 1
ATOM 1671 O O . PRO A 1 210 ? -3.975 -6.760 -28.602 1.00 83.62 210 PRO A O 1
ATOM 1674 N N . LYS A 1 211 ? -5.501 -7.433 -30.107 1.00 84.75 211 LYS A N 1
ATOM 1675 C CA . LYS A 1 211 ? -4.760 -6.973 -31.291 1.00 84.75 211 LYS A CA 1
ATOM 1676 C C . LYS A 1 211 ? -4.494 -5.468 -31.257 1.00 84.75 211 LYS A C 1
ATOM 1678 O O . LYS A 1 211 ? -3.414 -5.054 -31.662 1.00 84.75 211 LYS A O 1
ATOM 1683 N N . LYS A 1 212 ? -5.428 -4.671 -30.726 1.00 83.81 212 LYS A N 1
ATOM 1684 C CA . LYS A 1 212 ? -5.267 -3.212 -30.578 1.00 83.81 212 LYS A CA 1
ATOM 1685 C C . LYS A 1 212 ? -4.195 -2.831 -29.565 1.00 83.81 212 LYS A C 1
ATOM 1687 O O . LYS A 1 212 ? -3.495 -1.840 -29.738 1.00 83.81 212 LYS A O 1
ATOM 1692 N N . VAL A 1 213 ? -4.053 -3.621 -28.503 1.00 84.50 213 VAL A N 1
ATOM 1693 C CA . VAL A 1 213 ? -3.011 -3.397 -27.493 1.00 84.50 213 VAL A CA 1
ATOM 1694 C C . VAL A 1 213 ? -1.641 -3.727 -28.075 1.00 84.50 213 VAL A C 1
ATOM 1696 O O . VAL A 1 213 ? -0.688 -2.978 -27.872 1.00 84.50 213 VAL A O 1
ATOM 1699 N N . TYR A 1 214 ? -1.538 -4.811 -28.844 1.00 84.56 214 TYR A N 1
ATOM 1700 C CA . TYR A 1 214 ? -0.286 -5.176 -29.505 1.00 84.56 214 TYR A CA 1
ATOM 1701 C C . TYR A 1 214 ? 0.108 -4.150 -30.565 1.00 84.56 214 TYR A C 1
ATOM 1703 O O . TYR A 1 214 ? 1.241 -3.674 -30.544 1.00 84.56 214 TYR A O 1
ATOM 1711 N N . SER A 1 215 ? -0.842 -3.698 -31.391 1.00 83.81 215 SER A N 1
ATOM 1712 C CA . SER A 1 215 ? -0.584 -2.637 -32.367 1.00 83.81 215 SER A CA 1
ATOM 1713 C C . SER A 1 215 ? -0.207 -1.311 -31.715 1.00 83.81 215 SER A C 1
ATOM 1715 O O . SER A 1 215 ? 0.497 -0.540 -32.344 1.00 83.81 215 SER A O 1
ATOM 1717 N N . PHE A 1 216 ? -0.626 -1.034 -30.476 1.00 84.75 216 PHE A N 1
ATOM 1718 C CA . PHE A 1 216 ? -0.205 0.162 -29.735 1.00 84.75 216 PHE A CA 1
ATOM 1719 C C . PHE A 1 216 ? 1.275 0.079 -29.312 1.00 84.75 216 PHE A C 1
ATOM 1721 O O . PHE A 1 216 ? 2.027 1.047 -29.446 1.00 84.75 216 PHE A O 1
ATOM 1728 N N . PHE A 1 217 ? 1.736 -1.094 -28.858 1.00 85.25 217 PHE A N 1
ATOM 1729 C CA . PHE A 1 217 ? 3.113 -1.311 -28.380 1.00 85.25 217 PHE A CA 1
ATOM 1730 C C . PHE A 1 217 ? 4.107 -1.817 -29.440 1.00 85.25 217 PHE A C 1
ATOM 1732 O O . PHE A 1 217 ? 5.293 -1.974 -29.131 1.00 85.25 217 PHE A O 1
ATOM 1739 N N . GLU A 1 218 ? 3.653 -2.032 -30.671 1.00 81.06 218 GLU A N 1
ATOM 1740 C CA . GLU A 1 218 ? 4.471 -2.499 -31.792 1.00 81.06 218 GLU A CA 1
ATOM 1741 C C . GLU A 1 218 ? 5.680 -1.578 -32.051 1.00 81.06 218 GLU A C 1
ATOM 1743 O O . GLU A 1 218 ? 5.603 -0.349 -31.936 1.00 81.06 218 GLU A O 1
ATOM 1748 N N . GLY A 1 219 ? 6.828 -2.170 -32.393 1.00 72.38 219 GLY A N 1
ATOM 1749 C CA . GLY A 1 219 ? 8.026 -1.422 -32.791 1.00 72.38 219 GLY A CA 1
ATOM 1750 C C . GLY A 1 219 ? 8.742 -0.669 -31.662 1.00 72.38 219 GLY A C 1
ATOM 1751 O O . GLY A 1 219 ? 9.546 0.212 -31.948 1.00 72.38 219 GLY A O 1
ATOM 1752 N N . ASN A 1 220 ? 8.475 -1.006 -30.393 1.00 76.31 220 ASN A N 1
ATOM 1753 C CA . ASN A 1 220 ? 9.099 -0.389 -29.213 1.00 76.31 220 ASN A CA 1
ATOM 1754 C C . ASN A 1 220 ? 8.969 1.153 -29.184 1.00 76.31 220 ASN A C 1
ATOM 1756 O O . ASN A 1 220 ? 9.970 1.867 -29.283 1.00 76.31 220 ASN A O 1
ATOM 1760 N N . PRO A 1 221 ? 7.744 1.686 -29.028 1.00 79.44 221 PRO A N 1
ATOM 1761 C CA . PRO A 1 221 ? 7.538 3.124 -28.939 1.00 79.44 221 PRO A CA 1
ATOM 1762 C C . PRO A 1 221 ? 8.111 3.692 -27.634 1.00 79.44 221 PRO A C 1
ATOM 1764 O O . PRO A 1 221 ? 8.121 3.028 -26.592 1.00 79.44 221 PRO A O 1
ATOM 1767 N N . ILE A 1 222 ? 8.517 4.960 -27.681 1.00 79.75 222 ILE A N 1
ATOM 1768 C CA . ILE A 1 222 ? 8.847 5.757 -26.499 1.00 79.75 222 ILE A CA 1
ATOM 1769 C C . ILE A 1 222 ? 7.529 6.142 -25.824 1.00 79.75 222 ILE A C 1
ATOM 1771 O O . ILE A 1 222 ? 6.662 6.764 -26.446 1.00 79.75 222 ILE A O 1
ATOM 1775 N N . ILE A 1 223 ? 7.378 5.755 -24.559 1.00 81.38 223 ILE A N 1
ATOM 1776 C CA . ILE A 1 223 ? 6.147 5.938 -23.789 1.00 81.38 223 ILE A CA 1
ATOM 1777 C C . ILE A 1 223 ? 6.249 7.215 -22.957 1.00 81.38 223 ILE A C 1
ATOM 1779 O O . ILE A 1 223 ? 7.176 7.358 -22.163 1.00 81.38 223 ILE A O 1
ATOM 1783 N N . SER A 1 224 ? 5.276 8.116 -23.098 1.00 79.88 224 SER A N 1
ATOM 1784 C CA . SER A 1 224 ? 5.104 9.262 -22.201 1.00 79.88 224 SER A CA 1
ATOM 1785 C C . SER A 1 224 ? 3.762 9.197 -21.477 1.00 79.88 224 SER A C 1
ATOM 1787 O O . SER A 1 224 ? 2.741 8.808 -22.045 1.00 79.88 224 SER A O 1
ATOM 1789 N N . TYR A 1 225 ? 3.763 9.573 -20.201 1.00 75.56 225 TYR A N 1
ATOM 1790 C CA . TYR A 1 225 ? 2.582 9.536 -19.344 1.00 75.56 225 TYR A CA 1
ATOM 1791 C C . TYR A 1 225 ? 2.044 10.951 -19.148 1.00 75.56 225 TYR A C 1
ATOM 1793 O O . TYR A 1 225 ? 2.788 11.853 -18.771 1.00 75.56 225 TYR A O 1
ATOM 1801 N N . HIS A 1 226 ? 0.746 11.137 -19.366 1.00 72.31 226 HIS A N 1
ATOM 1802 C CA . HIS A 1 226 ? 0.070 12.417 -19.177 1.00 72.31 226 HIS A CA 1
ATOM 1803 C C . HIS A 1 226 ? -1.156 12.241 -18.279 1.00 72.31 226 HIS A C 1
ATOM 1805 O O . HIS A 1 226 ? -1.870 11.235 -18.342 1.00 72.31 226 HIS A O 1
ATOM 1811 N N . SER A 1 227 ? -1.423 13.228 -17.427 1.00 57.78 227 SER A N 1
ATOM 1812 C CA . SER A 1 227 ? -2.722 13.337 -16.766 1.00 57.78 227 SER A CA 1
ATOM 1813 C C . SER A 1 227 ? -3.712 14.022 -17.711 1.00 57.78 227 SER A C 1
ATOM 1815 O O . SER A 1 227 ? -3.342 14.977 -18.392 1.00 57.78 227 SER A O 1
ATOM 1817 N N . LYS A 1 228 ? -4.991 13.618 -17.709 1.00 48.47 228 LYS A N 1
ATOM 1818 C CA . LYS A 1 228 ? -6.075 14.359 -18.398 1.00 48.47 228 LYS A CA 1
ATOM 1819 C C . LYS A 1 228 ? -6.129 15.846 -17.992 1.00 48.47 228 LYS A C 1
ATOM 1821 O O . LYS A 1 228 ? -6.648 16.662 -18.744 1.00 48.47 228 LYS A O 1
ATOM 1826 N N . ALA A 1 229 ? -5.601 16.201 -16.816 1.00 44.22 229 ALA A N 1
ATOM 1827 C CA . ALA A 1 229 ? -5.511 17.584 -16.344 1.00 44.22 229 ALA A CA 1
ATOM 1828 C C . ALA A 1 229 ? -4.357 18.391 -16.982 1.00 44.22 229 ALA A C 1
ATOM 1830 O O . ALA A 1 229 ? -4.421 19.616 -17.008 1.00 44.22 229 ALA A O 1
ATOM 1831 N N . ASP A 1 230 ? -3.332 17.732 -17.533 1.00 45.16 230 ASP A N 1
ATOM 1832 C CA . ASP A 1 230 ? -2.186 18.397 -18.176 1.00 45.16 230 ASP A CA 1
ATOM 1833 C C . ASP A 1 230 ? -2.425 18.715 -19.661 1.00 45.16 230 ASP A C 1
ATOM 1835 O O . ASP A 1 230 ? -1.662 19.469 -20.261 1.00 45.16 230 ASP A O 1
ATOM 1839 N N . SER A 1 231 ? -3.490 18.180 -20.275 1.00 39.56 231 SER A N 1
ATOM 1840 C CA . SER A 1 231 ? -3.834 18.466 -21.678 1.00 39.56 231 SER A CA 1
ATOM 1841 C C . SER A 1 231 ? -4.533 19.814 -21.894 1.00 39.56 231 SER A C 1
ATOM 1843 O O . SER A 1 231 ? -4.726 20.227 -23.036 1.00 39.56 231 SER A O 1
ATOM 1845 N N . THR A 1 232 ? -4.906 20.526 -20.828 1.00 35.53 232 THR A N 1
ATOM 1846 C CA . THR A 1 232 ? -5.271 21.944 -20.934 1.00 35.53 232 THR A CA 1
ATOM 1847 C C . THR A 1 232 ? -3.998 22.787 -20.906 1.00 35.53 232 THR A C 1
ATOM 1849 O O . THR A 1 232 ? -3.250 22.682 -19.934 1.00 35.53 232 THR A O 1
ATOM 1852 N N . PRO A 1 233 ? -3.727 23.633 -21.921 1.00 32.59 233 PRO A N 1
ATOM 1853 C CA . PRO A 1 233 ? -2.543 24.481 -21.911 1.00 32.59 233 PRO A CA 1
ATOM 1854 C C . PRO A 1 233 ? -2.578 25.345 -20.650 1.00 32.59 233 PRO A C 1
ATOM 1856 O O . PRO A 1 233 ? -3.501 26.143 -20.465 1.00 32.59 233 PRO A O 1
ATOM 1859 N N . LYS A 1 234 ? -1.587 25.160 -19.767 1.00 33.91 234 LYS A N 1
ATOM 1860 C CA . LYS A 1 234 ? -1.364 26.022 -18.604 1.00 33.91 234 LYS A CA 1
ATOM 1861 C C . LYS A 1 234 ? -1.193 27.448 -19.123 1.00 33.91 234 LYS A C 1
ATOM 1863 O O . LYS A 1 234 ? -0.118 27.821 -19.583 1.00 33.91 234 LYS A O 1
ATOM 1868 N N . LYS A 1 235 ? -2.257 28.254 -19.059 1.00 29.75 235 LYS A N 1
ATOM 1869 C CA . LYS A 1 235 ? -2.119 29.708 -19.088 1.00 29.75 235 LYS A CA 1
ATOM 1870 C C . LYS A 1 235 ? -1.312 30.072 -17.851 1.00 29.75 235 LYS A C 1
ATOM 1872 O O . LYS A 1 235 ? -1.820 30.012 -16.734 1.00 29.75 235 LYS A O 1
ATOM 1877 N N . SER A 1 236 ? -0.047 30.400 -18.073 1.00 34.38 236 SER A N 1
ATOM 1878 C CA . SER A 1 236 ? 0.796 31.118 -17.134 1.00 34.38 236 SER A CA 1
ATOM 1879 C C . SER A 1 236 ? 0.124 32.451 -16.815 1.00 34.38 236 SER A C 1
ATOM 1881 O O . SER A 1 236 ? 0.308 33.427 -17.533 1.00 34.38 236 SER A O 1
ATOM 1883 N N . ASN A 1 237 ? -0.694 32.479 -15.771 1.00 32.38 237 ASN A N 1
ATOM 1884 C CA . ASN A 1 237 ? -1.013 33.713 -15.078 1.00 32.38 237 ASN A CA 1
ATOM 1885 C C . ASN A 1 237 ? -0.529 33.543 -13.647 1.00 32.38 237 ASN A C 1
ATOM 1887 O O . ASN A 1 237 ? -1.176 32.907 -12.816 1.00 32.38 237 ASN A O 1
ATOM 1891 N N . GLU A 1 238 ? 0.652 34.108 -13.411 1.00 44.06 238 GLU A N 1
ATOM 1892 C CA . GLU A 1 238 ? 1.091 34.524 -12.093 1.00 44.06 238 GLU A CA 1
ATOM 1893 C C . GLU A 1 238 ? -0.019 35.343 -11.435 1.00 44.06 238 GLU A C 1
ATOM 1895 O O . GLU A 1 238 ? -0.536 36.322 -11.971 1.00 44.06 238 GLU A O 1
ATOM 1900 N N . GLY A 1 239 ? -0.406 34.882 -10.261 1.00 36.38 239 GLY A N 1
ATOM 1901 C CA . GLY A 1 239 ? -1.439 35.471 -9.442 1.00 36.38 239 GLY A CA 1
ATOM 1902 C C . GLY A 1 239 ? -1.711 34.479 -8.338 1.00 36.38 239 GLY A C 1
ATOM 1903 O O . GLY A 1 239 ? -2.602 33.645 -8.477 1.00 36.38 239 GLY A O 1
ATOM 1904 N N . LYS A 1 240 ? -0.895 34.527 -7.276 1.00 43.34 240 LYS A N 1
ATOM 1905 C CA . LYS A 1 240 ? -1.127 33.787 -6.030 1.00 43.34 240 LYS A CA 1
ATOM 1906 C C . LYS A 1 240 ? -2.490 34.211 -5.479 1.00 43.34 240 LYS A C 1
ATOM 1908 O O . LYS A 1 240 ? -2.586 35.137 -4.678 1.00 43.34 240 LYS A O 1
ATOM 1913 N N . LYS A 1 241 ? -3.558 33.567 -5.947 1.00 42.44 241 LYS A N 1
ATOM 1914 C CA . LYS A 1 241 ? -4.828 33.550 -5.238 1.00 42.44 241 LYS A CA 1
ATOM 1915 C C . LYS A 1 241 ? -4.558 32.756 -3.976 1.00 42.44 241 LYS A C 1
ATOM 1917 O O . LYS A 1 241 ? -4.141 31.607 -4.054 1.00 42.44 241 LYS A O 1
ATOM 1922 N N . THR A 1 242 ? -4.729 33.407 -2.837 1.00 43.94 242 THR A N 1
ATOM 1923 C CA . THR A 1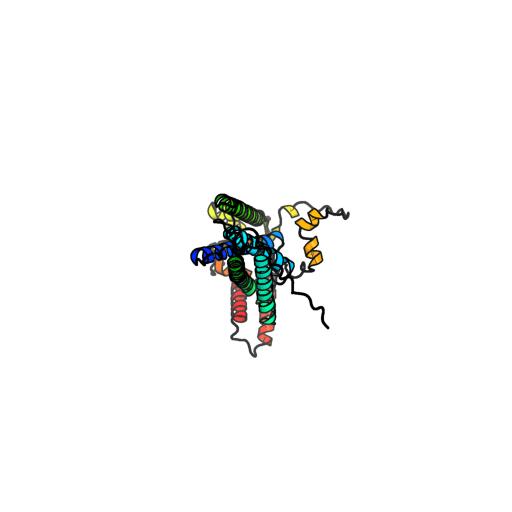 242 ? -4.782 32.773 -1.526 1.00 43.94 242 THR A CA 1
ATOM 1924 C C . THR A 1 242 ? -5.827 31.667 -1.598 1.00 43.94 242 THR A C 1
ATOM 1926 O O . THR A 1 242 ? -7.030 31.934 -1.586 1.00 43.94 242 THR A O 1
ATOM 1929 N N . GLU A 1 243 ? -5.370 30.430 -1.785 1.00 54.12 243 GLU A N 1
ATOM 1930 C CA . GLU A 1 243 ? -6.246 29.271 -1.750 1.00 54.12 243 GLU A CA 1
ATOM 1931 C C . GLU A 1 243 ? -6.874 29.186 -0.362 1.00 54.12 243 GLU A C 1
ATOM 1933 O O . GLU A 1 243 ? -6.248 29.524 0.647 1.00 54.12 243 GLU A O 1
ATOM 1938 N N . SER A 1 244 ? -8.155 28.816 -0.303 1.00 65.56 244 SER A N 1
ATOM 1939 C CA . SER A 1 244 ? -8.840 28.757 0.984 1.00 65.56 244 SER A CA 1
ATOM 1940 C C . SER A 1 244 ? -8.136 27.742 1.886 1.00 65.56 244 SER A C 1
ATOM 1942 O O . SER A 1 244 ? -7.759 26.665 1.432 1.00 65.56 244 SER A O 1
ATOM 1944 N N . PHE A 1 245 ? -7.986 28.066 3.170 1.00 57.12 245 PHE A N 1
ATOM 1945 C CA . PHE A 1 245 ? -7.336 27.200 4.160 1.00 57.12 245 PHE A CA 1
ATOM 1946 C C . PHE A 1 245 ? -7.851 25.753 4.112 1.00 57.12 245 PHE A C 1
ATOM 1948 O O . PHE A 1 245 ? -7.079 24.805 4.181 1.00 57.12 245 PHE A O 1
ATOM 1955 N N . TRP A 1 246 ? -9.159 25.567 3.919 1.00 53.50 246 TRP A N 1
ATOM 1956 C CA . TRP A 1 246 ? -9.746 24.237 3.776 1.00 53.50 246 TRP A CA 1
ATOM 1957 C C . TRP A 1 246 ? -9.284 23.526 2.509 1.00 53.50 246 TRP A C 1
ATOM 1959 O O . TRP A 1 246 ? -9.020 22.333 2.546 1.00 53.50 246 TRP A O 1
ATOM 1969 N N . GLN A 1 247 ? -9.143 24.246 1.404 1.00 50.53 247 GLN A N 1
ATOM 1970 C CA . GLN A 1 247 ? -8.630 23.692 0.159 1.00 50.53 247 GLN A CA 1
ATOM 1971 C C . GLN A 1 247 ? -7.172 23.245 0.312 1.00 50.53 247 GLN A C 1
ATOM 1973 O O . GLN A 1 247 ? -6.868 22.147 -0.125 1.00 50.53 247 GLN A O 1
ATOM 1978 N N . GLN A 1 248 ? -6.346 23.992 1.054 1.00 48.16 248 GLN A N 1
ATOM 1979 C CA . GLN A 1 248 ? -4.965 23.614 1.408 1.00 48.16 248 GLN A CA 1
ATOM 1980 C C . GLN A 1 248 ? -4.879 22.431 2.392 1.00 48.16 248 GLN A C 1
ATOM 1982 O O . GLN A 1 248 ? -3.963 21.613 2.330 1.00 48.16 248 GLN A O 1
ATOM 1987 N N . VAL A 1 249 ? -5.841 22.315 3.313 1.00 48.62 249 VAL A N 1
ATOM 1988 C CA . VAL A 1 249 ? -5.947 21.177 4.246 1.00 48.62 249 VAL A CA 1
ATOM 1989 C C . VAL A 1 249 ? -6.367 19.900 3.514 1.00 48.62 249 VAL A C 1
ATOM 1991 O O . VAL A 1 249 ? -5.828 18.830 3.787 1.00 48.62 249 VAL A O 1
ATOM 1994 N N . TRP A 1 250 ? -7.323 19.998 2.587 1.00 43.50 250 TRP A N 1
ATOM 1995 C CA . TRP A 1 250 ? -7.826 18.857 1.816 1.00 43.50 250 TRP A CA 1
ATOM 1996 C C . TRP A 1 250 ? -6.948 18.510 0.606 1.00 43.50 250 TRP A C 1
ATOM 1998 O O . TRP A 1 250 ? -6.996 17.367 0.155 1.00 43.50 250 TRP A O 1
ATOM 2008 N N . SER A 1 251 ? -6.155 19.455 0.089 1.00 45.22 251 SER A N 1
ATOM 2009 C CA . SER A 1 251 ? -5.155 19.212 -0.961 1.00 45.22 251 SER A CA 1
ATOM 2010 C C . SER A 1 251 ? -3.888 18.543 -0.428 1.00 45.22 251 SER A C 1
ATOM 2012 O O . SER A 1 251 ? -3.147 17.965 -1.213 1.00 45.22 251 SER A O 1
ATOM 2014 N N . GLY A 1 252 ? -3.660 18.590 0.890 1.00 40.44 252 GLY A N 1
ATOM 2015 C CA . GLY A 1 252 ? -2.464 18.050 1.539 1.00 40.44 252 GLY A CA 1
ATOM 2016 C C . GLY A 1 252 ? -1.298 19.041 1.622 1.00 40.44 252 GLY A C 1
ATOM 2017 O O . GLY A 1 252 ? -0.410 18.830 2.443 1.00 40.44 252 GLY A O 1
ATOM 2018 N N . GLU A 1 253 ? -1.348 20.166 0.899 1.00 47.88 253 GLU A N 1
ATOM 2019 C CA . GLU A 1 253 ? -0.250 21.147 0.820 1.00 47.88 253 GLU A CA 1
ATOM 2020 C C . GLU A 1 253 ? 0.133 21.736 2.184 1.00 47.88 253 GLU A C 1
ATOM 2022 O O . GLU A 1 253 ? 1.313 21.871 2.495 1.00 47.88 253 GLU A O 1
ATOM 2027 N N . LEU A 1 254 ? -0.850 22.018 3.050 1.00 45.66 254 LEU A N 1
ATOM 2028 C CA . LEU A 1 254 ? -0.578 22.541 4.395 1.00 45.66 254 LEU A CA 1
ATOM 2029 C C . LEU A 1 254 ? 0.223 21.540 5.249 1.00 45.66 254 LEU A C 1
ATOM 2031 O O . LEU A 1 254 ? 1.031 21.929 6.089 1.00 45.66 254 LEU A O 1
ATOM 2035 N N . PHE A 1 255 ? -0.024 20.242 5.061 1.00 42.03 255 PHE A N 1
ATOM 2036 C CA . PHE A 1 255 ? 0.662 19.183 5.797 1.00 42.03 255 PHE A CA 1
ATOM 2037 C C . PHE A 1 255 ? 2.013 18.832 5.171 1.00 42.03 255 PHE A C 1
ATOM 2039 O O . PHE A 1 255 ? 2.941 18.487 5.907 1.00 42.03 255 PHE A O 1
ATOM 2046 N N . ASP A 1 256 ? 2.151 18.977 3.856 1.00 42.31 256 ASP A N 1
ATOM 2047 C CA . ASP A 1 256 ? 3.425 18.852 3.146 1.00 42.31 256 ASP A CA 1
ATOM 2048 C C . ASP A 1 256 ? 4.413 19.947 3.578 1.00 42.31 256 ASP A C 1
ATOM 2050 O O . ASP A 1 256 ? 5.567 19.638 3.895 1.00 42.31 256 ASP A O 1
ATOM 2054 N N . ASP A 1 257 ? 3.937 21.190 3.723 1.00 49.09 257 ASP A N 1
ATOM 2055 C CA . ASP A 1 257 ? 4.710 22.314 4.271 1.00 49.09 257 ASP A CA 1
ATOM 2056 C C . ASP A 1 257 ? 5.061 22.109 5.756 1.00 49.09 257 ASP A C 1
ATOM 2058 O O . ASP A 1 257 ? 6.175 22.417 6.185 1.00 49.09 257 ASP A O 1
ATOM 2062 N N . LEU A 1 258 ? 4.146 21.542 6.556 1.00 41.66 258 LEU A N 1
ATOM 2063 C CA . LEU A 1 258 ? 4.383 21.281 7.984 1.00 41.66 258 LEU A CA 1
ATOM 2064 C C . LEU A 1 258 ? 5.368 20.135 8.246 1.00 41.66 258 LEU A C 1
ATOM 2066 O O . LEU A 1 258 ? 6.013 20.104 9.295 1.00 41.66 258 LEU A O 1
ATOM 2070 N N . THR A 1 259 ? 5.436 19.154 7.347 1.00 43.81 259 THR A N 1
ATOM 2071 C CA . THR A 1 259 ? 6.252 17.944 7.532 1.00 43.81 259 THR A CA 1
ATOM 2072 C C . THR A 1 259 ? 7.568 17.984 6.760 1.00 43.81 259 THR A C 1
ATOM 2074 O O . THR A 1 259 ? 8.421 17.127 6.994 1.00 43.81 259 THR A O 1
ATOM 2077 N N . GLY A 1 260 ? 7.751 18.952 5.851 1.00 37.31 260 GLY A N 1
ATOM 2078 C CA . GLY A 1 260 ? 8.937 19.064 4.996 1.00 37.31 260 GLY A CA 1
ATOM 2079 C C . GLY A 1 260 ? 9.175 17.831 4.111 1.00 37.31 260 GLY A C 1
ATOM 2080 O O . GLY A 1 260 ? 10.268 17.650 3.575 1.00 37.31 260 GLY A O 1
ATOM 2081 N N . ALA A 1 261 ? 8.179 16.947 3.983 1.00 37.97 261 ALA A N 1
ATOM 2082 C CA . ALA A 1 261 ? 8.334 15.593 3.450 1.00 37.97 261 ALA A CA 1
ATOM 2083 C C . ALA A 1 261 ? 8.110 15.492 1.931 1.00 37.97 261 ALA A C 1
ATOM 2085 O O . ALA A 1 261 ? 8.323 14.417 1.355 1.00 37.97 261 ALA A O 1
ATOM 2086 N N . ALA A 1 262 ? 7.743 16.601 1.279 1.00 41.72 262 ALA A N 1
ATOM 2087 C CA . ALA A 1 262 ? 7.405 16.667 -0.143 1.00 41.72 262 ALA A CA 1
ATOM 2088 C C . ALA A 1 262 ? 8.524 16.151 -1.070 1.00 41.72 262 ALA A C 1
ATOM 2090 O O . ALA A 1 262 ? 8.252 15.635 -2.151 1.00 41.72 262 ALA A O 1
ATOM 2091 N N . HIS A 1 263 ? 9.791 16.233 -0.645 1.00 38.19 263 HIS A N 1
ATOM 2092 C CA . HIS A 1 263 ? 10.930 15.846 -1.484 1.00 38.19 263 HIS A CA 1
ATOM 2093 C C . HIS A 1 263 ? 11.449 14.411 -1.255 1.00 38.19 263 HIS A C 1
ATOM 2095 O O . HIS A 1 263 ? 12.247 13.922 -2.054 1.00 38.19 263 HIS A O 1
ATOM 2101 N N . LEU A 1 264 ? 11.007 13.727 -0.189 1.00 35.12 264 LEU A N 1
ATOM 2102 C CA . LEU A 1 264 ? 11.506 12.401 0.231 1.00 35.12 264 LEU A CA 1
ATOM 2103 C C . LEU A 1 264 ? 10.486 11.263 0.040 1.00 35.12 264 LEU A C 1
ATOM 2105 O O . LEU A 1 264 ? 10.841 10.097 0.180 1.00 35.12 264 LEU A O 1
ATOM 2109 N N . THR A 1 265 ? 9.232 11.579 -0.296 1.00 43.97 265 THR A N 1
ATOM 2110 C CA . THR A 1 265 ? 8.108 10.620 -0.356 1.00 43.97 265 THR A CA 1
ATOM 2111 C C . THR A 1 265 ? 7.522 10.446 -1.761 1.00 43.97 265 THR A C 1
ATOM 2113 O O . THR A 1 265 ? 6.401 9.971 -1.916 1.00 43.97 265 THR A O 1
ATOM 2116 N N . LYS A 1 266 ? 8.295 10.772 -2.805 1.00 47.25 266 LYS A N 1
ATOM 2117 C CA . LYS A 1 266 ? 7.872 10.798 -4.218 1.00 47.25 266 LYS A CA 1
ATOM 2118 C C . LYS A 1 266 ? 7.656 9.407 -4.857 1.00 47.25 266 LYS A C 1
ATOM 2120 O O . LYS A 1 266 ? 7.936 9.217 -6.035 1.00 47.25 266 LYS A O 1
ATOM 2125 N N . ILE A 1 267 ? 7.195 8.411 -4.096 1.00 51.47 267 ILE A N 1
ATOM 2126 C CA . ILE A 1 267 ? 6.664 7.161 -4.660 1.00 51.47 267 ILE A CA 1
ATOM 2127 C C . ILE A 1 267 ? 5.148 7.259 -4.589 1.00 51.47 267 ILE A C 1
ATOM 2129 O O . ILE A 1 267 ? 4.510 6.833 -3.625 1.00 51.47 267 ILE A O 1
ATOM 2133 N N . ASP A 1 268 ? 4.582 7.851 -5.633 1.00 65.19 268 ASP A N 1
ATOM 2134 C CA . ASP A 1 268 ? 3.144 7.956 -5.784 1.00 65.19 268 ASP A CA 1
ATOM 2135 C C . ASP A 1 268 ? 2.617 6.586 -6.244 1.00 65.19 268 ASP A C 1
ATOM 2137 O O . ASP A 1 268 ? 2.806 6.164 -7.389 1.00 65.19 268 ASP A O 1
ATOM 2141 N N . TRP A 1 269 ? 2.020 5.820 -5.324 1.00 64.94 269 TRP A N 1
ATOM 2142 C CA . TRP A 1 269 ? 1.579 4.435 -5.570 1.00 64.94 269 TRP A CA 1
ATOM 2143 C C . TRP A 1 269 ? 0.651 4.316 -6.782 1.00 64.94 269 TRP A C 1
ATOM 2145 O O . TRP A 1 269 ? 0.628 3.280 -7.450 1.00 64.94 269 TRP A O 1
ATOM 2155 N N . ILE A 1 270 ? -0.097 5.377 -7.084 1.00 71.69 270 ILE A N 1
ATOM 2156 C CA . ILE A 1 270 ? -0.954 5.471 -8.267 1.00 71.69 270 ILE A CA 1
ATOM 2157 C C . ILE A 1 270 ? -0.103 5.426 -9.537 1.00 71.69 270 ILE A C 1
ATOM 2159 O O . ILE A 1 270 ? -0.411 4.663 -10.452 1.00 71.69 270 ILE A O 1
ATOM 2163 N N . GLU A 1 271 ? 0.981 6.195 -9.593 1.00 76.25 271 GLU A N 1
ATOM 2164 C CA . GLU A 1 271 ? 1.881 6.236 -10.745 1.00 76.25 271 GLU A CA 1
ATOM 2165 C C . GLU A 1 271 ? 2.650 4.929 -10.897 1.00 76.25 271 GLU A C 1
ATOM 2167 O O . GLU A 1 271 ? 2.715 4.402 -12.003 1.00 76.25 271 GLU A O 1
ATOM 2172 N N . LEU A 1 272 ? 3.107 4.344 -9.788 1.00 77.31 272 LEU A N 1
ATOM 2173 C CA . LEU A 1 272 ? 3.759 3.033 -9.779 1.00 77.31 272 LEU A CA 1
ATOM 2174 C C . LEU A 1 272 ? 2.820 1.903 -10.241 1.00 77.31 272 LEU A C 1
ATOM 2176 O O . LEU A 1 272 ? 3.222 0.991 -10.959 1.00 77.31 272 LEU A O 1
ATOM 2180 N N . THR A 1 273 ? 1.545 1.956 -9.849 1.00 78.00 273 THR A N 1
ATOM 2181 C CA . THR A 1 273 ? 0.539 0.981 -10.303 1.00 78.00 273 THR A CA 1
ATOM 2182 C C . THR A 1 273 ? 0.219 1.184 -11.783 1.00 78.00 273 THR A C 1
ATOM 2184 O O . THR A 1 273 ? 0.068 0.217 -12.526 1.00 78.00 273 THR A O 1
ATOM 2187 N N . THR A 1 274 ? 0.146 2.441 -12.225 1.00 82.50 274 THR A N 1
ATOM 2188 C CA . THR A 1 274 ? -0.083 2.800 -13.631 1.00 82.50 274 THR A CA 1
ATOM 2189 C C . THR A 1 274 ? 1.052 2.276 -14.508 1.00 82.50 274 THR A C 1
ATOM 2191 O O . THR A 1 274 ? 0.792 1.617 -15.515 1.00 82.50 274 THR A O 1
ATOM 2194 N N . THR A 1 275 ? 2.303 2.513 -14.113 1.00 84.44 275 THR A N 1
ATOM 2195 C CA . THR A 1 275 ? 3.480 2.062 -14.864 1.00 84.44 275 THR A CA 1
ATOM 2196 C C . THR A 1 275 ? 3.587 0.546 -14.861 1.00 84.44 275 THR A C 1
ATOM 2198 O O . THR A 1 275 ? 3.798 -0.026 -15.921 1.00 84.44 275 THR A O 1
ATOM 2201 N N . PHE A 1 276 ? 3.300 -0.122 -13.739 1.00 85.25 276 PHE A N 1
ATOM 2202 C CA . PHE A 1 276 ? 3.245 -1.585 -13.679 1.00 85.25 276 PHE A CA 1
ATOM 2203 C C . PHE A 1 276 ? 2.256 -2.196 -14.679 1.00 85.25 276 PHE A C 1
ATOM 2205 O O . PHE A 1 276 ? 2.579 -3.166 -15.364 1.00 85.25 276 PHE A O 1
ATOM 2212 N N . VAL A 1 277 ? 1.041 -1.642 -14.762 1.00 86.25 277 VAL A N 1
ATOM 2213 C CA . VAL A 1 277 ? 0.014 -2.127 -15.694 1.00 86.25 277 VAL A CA 1
ATOM 2214 C C . VAL A 1 277 ? 0.474 -1.937 -17.138 1.00 86.25 277 VAL A C 1
ATOM 2216 O O . VAL A 1 277 ? 0.353 -2.856 -17.946 1.00 86.25 277 VAL A O 1
ATOM 2219 N N . VAL A 1 278 ? 1.025 -0.768 -17.461 1.00 87.56 278 VAL A N 1
ATOM 2220 C CA . VAL A 1 278 ? 1.536 -0.466 -18.805 1.00 87.56 278 VAL A CA 1
ATOM 2221 C C . VAL A 1 278 ? 2.723 -1.361 -19.160 1.00 87.56 278 VAL A C 1
ATOM 2223 O O . VAL A 1 278 ? 2.764 -1.902 -20.261 1.00 87.56 278 VAL A O 1
ATOM 2226 N N . ASP A 1 279 ? 3.641 -1.585 -18.223 1.00 87.12 279 ASP A N 1
ATOM 2227 C CA . ASP A 1 279 ? 4.797 -2.468 -18.376 1.00 87.12 279 ASP A CA 1
ATOM 2228 C C . ASP A 1 279 ? 4.390 -3.916 -18.641 1.00 87.12 279 ASP A C 1
ATOM 2230 O O . ASP A 1 279 ? 4.979 -4.574 -19.498 1.00 87.12 279 ASP A O 1
ATOM 2234 N N . LEU A 1 280 ? 3.362 -4.405 -17.945 1.00 88.50 280 LEU A N 1
ATOM 2235 C CA . LEU A 1 280 ? 2.822 -5.743 -18.163 1.00 88.50 280 LEU A CA 1
ATOM 2236 C C . LEU A 1 280 ? 2.249 -5.882 -19.580 1.00 88.50 280 LEU A C 1
ATOM 2238 O O . LEU A 1 280 ? 2.581 -6.832 -20.288 1.00 88.50 280 LEU A O 1
ATOM 2242 N N . LEU A 1 281 ? 1.426 -4.919 -20.010 1.00 87.12 281 LEU A N 1
ATOM 2243 C CA . LEU A 1 281 ? 0.833 -4.908 -21.352 1.00 87.12 281 LEU A CA 1
ATOM 2244 C C . LEU A 1 281 ? 1.901 -4.802 -22.448 1.00 87.12 281 LEU A C 1
ATOM 2246 O O . LEU A 1 281 ? 1.826 -5.485 -23.469 1.00 87.12 281 LEU A O 1
ATOM 2250 N N . ARG A 1 282 ? 2.926 -3.980 -22.215 1.00 86.56 282 ARG A N 1
ATOM 2251 C CA . ARG A 1 282 ? 4.054 -3.798 -23.129 1.00 86.56 282 ARG A CA 1
ATOM 2252 C C . ARG A 1 282 ? 4.905 -5.058 -23.241 1.00 86.56 282 ARG A C 1
ATOM 2254 O O . ARG A 1 282 ? 5.303 -5.423 -24.344 1.00 86.56 282 ARG A O 1
ATOM 2261 N N . ALA A 1 283 ? 5.202 -5.716 -22.122 1.00 85.12 283 ALA A N 1
ATOM 2262 C CA . ALA A 1 283 ? 5.972 -6.954 -22.123 1.00 85.12 283 ALA A CA 1
ATOM 2263 C C . ALA A 1 283 ? 5.196 -8.095 -22.798 1.00 85.12 283 ALA A C 1
ATOM 2265 O O . ALA A 1 283 ? 5.787 -8.879 -23.534 1.00 85.12 283 ALA A O 1
ATOM 2266 N N . GLU A 1 284 ? 3.874 -8.150 -22.630 1.00 85.38 284 GLU A N 1
ATOM 2267 C CA . GLU A 1 284 ? 3.023 -9.110 -23.339 1.00 85.38 284 GLU A CA 1
ATOM 2268 C C . GLU A 1 284 ? 3.024 -8.917 -24.847 1.00 85.38 284 GLU A C 1
ATOM 2270 O O . GLU A 1 284 ? 3.216 -9.893 -25.569 1.00 85.38 284 GLU A O 1
ATOM 2275 N N . ALA A 1 285 ? 2.867 -7.678 -25.322 1.00 83.88 285 ALA A N 1
ATOM 2276 C CA . ALA A 1 285 ? 2.943 -7.379 -26.751 1.00 83.88 285 ALA A CA 1
ATOM 2277 C C . ALA A 1 285 ? 4.248 -7.909 -27.366 1.00 83.88 285 ALA A C 1
ATOM 2279 O O . ALA A 1 285 ? 4.251 -8.512 -28.431 1.00 83.88 285 ALA A O 1
ATOM 2280 N N . ARG A 1 286 ? 5.357 -7.800 -26.632 1.00 79.94 286 ARG A N 1
ATOM 2281 C CA . ARG A 1 286 ? 6.672 -8.249 -27.103 1.00 79.94 286 ARG A CA 1
ATOM 2282 C C . ARG A 1 286 ? 6.913 -9.741 -27.058 1.00 79.94 286 ARG A C 1
ATOM 2284 O O . ARG A 1 286 ? 7.670 -10.248 -27.884 1.00 79.94 286 ARG A O 1
ATOM 2291 N N . VAL A 1 287 ? 6.321 -10.430 -26.088 1.00 84.75 287 VAL A N 1
ATOM 2292 C CA . VAL A 1 287 ? 6.327 -11.895 -26.078 1.00 84.75 287 VAL A CA 1
ATOM 2293 C C . VAL A 1 287 ? 5.567 -12.410 -27.300 1.00 84.75 287 VAL A C 1
ATOM 2295 O O . VAL A 1 287 ? 6.024 -13.354 -27.938 1.00 84.75 287 VAL A O 1
ATOM 2298 N N . MET A 1 288 ? 4.472 -11.744 -27.679 1.00 80.56 288 MET A N 1
ATOM 2299 C CA . MET A 1 288 ? 3.722 -12.070 -28.896 1.00 80.56 288 MET A CA 1
ATOM 2300 C C . MET A 1 288 ? 4.514 -11.773 -30.177 1.00 80.56 288 MET A C 1
ATOM 2302 O O . MET A 1 288 ? 4.483 -12.585 -31.098 1.00 80.56 288 MET A O 1
ATOM 2306 N N . ASP A 1 289 ? 5.287 -10.685 -30.207 1.00 76.75 289 ASP A N 1
ATOM 2307 C CA . ASP A 1 289 ? 6.190 -10.353 -31.323 1.00 76.75 289 ASP A CA 1
ATOM 2308 C C . ASP A 1 289 ? 7.464 -11.229 -31.365 1.00 76.75 289 ASP A C 1
ATOM 2310 O O . ASP A 1 289 ? 8.289 -11.100 -32.268 1.00 76.75 289 ASP A O 1
ATOM 2314 N N . GLY A 1 290 ? 7.686 -12.089 -30.362 1.00 76.44 290 GLY A N 1
ATOM 2315 C CA . GLY A 1 290 ? 8.891 -12.918 -30.231 1.00 76.44 290 GLY A CA 1
ATOM 2316 C C . GLY A 1 290 ? 10.169 -12.149 -29.865 1.00 76.44 290 GLY A C 1
ATOM 2317 O O . GLY A 1 290 ? 11.244 -12.746 -29.775 1.00 76.44 290 GLY A O 1
ATOM 2318 N N . SER A 1 291 ? 10.067 -10.839 -29.623 1.00 75.44 291 SER A N 1
ATOM 2319 C CA . SER A 1 291 ? 11.197 -9.974 -29.255 1.00 75.44 291 SER A CA 1
ATOM 2320 C C . SER A 1 291 ? 11.642 -10.161 -27.802 1.00 75.44 291 SER A C 1
ATOM 2322 O O . SER A 1 291 ? 12.808 -9.934 -27.486 1.00 75.44 291 SER A O 1
ATOM 2324 N N . LEU A 1 292 ? 10.747 -10.628 -26.922 1.00 76.50 292 LEU A N 1
ATOM 2325 C CA . LEU A 1 292 ? 11.043 -10.892 -25.515 1.00 76.50 292 LEU A CA 1
ATOM 2326 C C . LEU A 1 292 ? 10.795 -12.365 -25.168 1.00 76.50 292 LEU A C 1
ATOM 2328 O O . LEU A 1 292 ? 9.710 -12.892 -25.384 1.00 76.50 292 LEU A O 1
ATOM 2332 N N . LYS A 1 293 ? 11.798 -13.026 -24.576 1.00 77.00 293 LYS A N 1
ATOM 2333 C CA . LYS A 1 293 ? 11.692 -14.419 -24.085 1.00 77.00 293 LYS A CA 1
ATOM 2334 C C . LYS A 1 293 ? 11.311 -14.519 -22.605 1.00 77.00 293 LYS A C 1
ATOM 2336 O O . LYS A 1 293 ? 11.077 -15.611 -22.095 1.00 77.00 293 LYS A O 1
ATOM 2341 N N . VAL A 1 294 ? 11.322 -13.394 -21.895 1.00 79.06 294 VAL A N 1
ATOM 2342 C CA . VAL A 1 294 ? 11.046 -13.323 -20.459 1.00 79.06 294 VAL A CA 1
ATOM 2343 C C . VAL A 1 294 ? 9.546 -13.194 -20.231 1.00 79.06 294 VAL A C 1
ATOM 2345 O O . VAL A 1 294 ? 8.863 -12.455 -20.931 1.00 79.06 294 VAL A O 1
ATOM 2348 N N . GLU A 1 295 ? 9.049 -13.889 -19.211 1.00 84.50 295 GLU A N 1
ATOM 2349 C CA . GLU A 1 295 ? 7.649 -13.835 -18.806 1.00 84.50 295 GLU A CA 1
ATOM 2350 C C . GLU A 1 295 ? 7.219 -12.386 -18.467 1.00 84.50 295 GLU A C 1
ATOM 2352 O O . GLU A 1 295 ? 7.916 -11.716 -17.692 1.00 84.50 295 GLU A O 1
ATOM 2357 N N . PRO A 1 296 ? 6.085 -11.881 -18.992 1.00 84.38 296 PRO A N 1
ATOM 2358 C CA . PRO A 1 296 ? 5.726 -10.462 -18.895 1.00 84.38 296 PRO A CA 1
ATOM 2359 C C . PRO A 1 296 ? 5.614 -9.939 -17.464 1.00 84.38 296 PRO A C 1
ATOM 2361 O O . PRO A 1 296 ? 6.113 -8.863 -17.132 1.00 84.38 296 PRO A O 1
ATOM 2364 N N . PHE A 1 297 ? 5.014 -10.742 -16.587 1.00 84.75 297 PHE A N 1
ATOM 2365 C CA . PHE A 1 297 ? 4.861 -10.406 -15.176 1.00 84.75 297 PHE A CA 1
ATOM 2366 C C . PHE A 1 297 ? 6.213 -10.300 -14.464 1.00 84.75 297 PHE A C 1
ATOM 2368 O O . PHE A 1 297 ? 6.451 -9.373 -13.689 1.00 84.75 297 PHE A O 1
ATOM 2375 N N . LYS A 1 298 ? 7.134 -11.220 -14.774 1.00 83.44 298 LYS A N 1
ATOM 2376 C CA . LYS A 1 298 ? 8.496 -11.211 -14.237 1.00 83.44 298 LYS A CA 1
ATOM 2377 C C . LYS A 1 298 ? 9.255 -9.969 -14.701 1.00 83.44 298 LYS A C 1
ATOM 2379 O O . LYS A 1 298 ? 9.953 -9.360 -13.896 1.00 83.44 298 LYS A O 1
ATOM 2384 N N . TRP A 1 299 ? 9.097 -9.574 -15.964 1.00 85.81 299 TRP A N 1
ATOM 2385 C CA . TRP A 1 299 ? 9.717 -8.363 -16.502 1.00 85.81 299 TRP A CA 1
ATOM 2386 C C . TRP A 1 299 ? 9.218 -7.096 -15.789 1.00 85.81 299 TRP A C 1
ATOM 2388 O O . TRP A 1 299 ? 10.029 -6.331 -15.262 1.00 85.81 299 TRP A O 1
ATOM 2398 N N . ALA A 1 300 ? 7.897 -6.926 -15.676 1.00 86.12 300 ALA A N 1
ATOM 2399 C CA . ALA A 1 300 ? 7.294 -5.777 -14.998 1.00 86.12 300 ALA A CA 1
ATOM 2400 C C . ALA A 1 300 ? 7.694 -5.702 -13.511 1.00 86.12 300 ALA A C 1
ATOM 2402 O O . ALA A 1 300 ? 7.986 -4.624 -12.988 1.00 86.12 300 ALA A O 1
ATOM 2403 N N . LEU A 1 301 ? 7.789 -6.849 -12.826 1.00 84.62 301 LEU A N 1
ATOM 2404 C CA . LEU A 1 301 ? 8.278 -6.912 -11.446 1.00 84.62 301 LEU A CA 1
ATOM 2405 C C . LEU A 1 301 ? 9.744 -6.493 -11.309 1.00 84.62 301 LEU A C 1
ATOM 2407 O O . LEU A 1 301 ? 10.080 -5.787 -10.357 1.00 84.62 301 LEU A O 1
ATOM 2411 N N . TRP A 1 302 ? 10.618 -6.909 -12.231 1.00 85.19 302 TRP A N 1
ATOM 2412 C CA . TRP A 1 302 ? 12.025 -6.500 -12.206 1.00 85.19 302 TRP A CA 1
ATOM 2413 C C . TRP A 1 302 ? 12.191 -5.004 -12.458 1.00 85.19 302 TRP A C 1
ATOM 2415 O O . TRP A 1 302 ? 12.979 -4.368 -11.756 1.00 85.19 302 TRP A O 1
ATOM 2425 N N . ARG A 1 303 ? 11.419 -4.426 -13.386 1.00 84.38 303 ARG A N 1
ATOM 2426 C CA . ARG A 1 303 ? 11.415 -2.976 -13.629 1.00 84.38 303 ARG A CA 1
ATOM 2427 C C . ARG A 1 303 ? 10.961 -2.201 -12.395 1.00 84.38 303 ARG A C 1
ATOM 2429 O O . ARG A 1 303 ? 11.692 -1.328 -11.933 1.00 84.38 303 ARG A O 1
ATOM 2436 N N . ASN A 1 304 ? 9.850 -2.596 -11.777 1.00 82.81 304 ASN A N 1
ATOM 2437 C CA . ASN A 1 304 ? 9.389 -1.988 -10.526 1.00 82.81 304 ASN A CA 1
ATOM 2438 C C . ASN A 1 304 ? 10.383 -2.140 -9.371 1.00 82.81 304 ASN A C 1
ATOM 2440 O O . ASN A 1 304 ? 10.588 -1.205 -8.597 1.00 82.81 304 ASN A O 1
ATOM 2444 N N . TYR A 1 305 ? 11.018 -3.306 -9.249 1.00 80.62 305 TYR A N 1
ATOM 2445 C CA . TYR A 1 305 ? 12.050 -3.525 -8.241 1.00 80.62 305 TYR A CA 1
ATOM 2446 C C . TYR A 1 305 ? 13.238 -2.574 -8.428 1.00 80.62 305 TYR A C 1
ATOM 2448 O O . TYR A 1 305 ? 13.731 -2.031 -7.443 1.00 80.62 305 TYR A O 1
ATOM 2456 N N . LEU A 1 306 ? 13.678 -2.340 -9.667 1.00 79.75 306 LEU A N 1
ATOM 2457 C CA . LEU A 1 306 ? 14.797 -1.440 -9.955 1.00 79.75 306 LEU A CA 1
ATOM 2458 C C . LEU A 1 306 ? 14.444 0.034 -9.739 1.00 79.75 306 LEU A C 1
ATOM 2460 O O . LEU A 1 306 ? 15.244 0.745 -9.134 1.00 79.75 306 LEU A O 1
ATOM 2464 N N . ILE A 1 307 ? 13.242 0.466 -10.135 1.00 79.81 307 ILE A N 1
ATOM 2465 C CA . ILE A 1 307 ? 12.725 1.813 -9.829 1.00 79.81 307 ILE A CA 1
ATOM 2466 C C . ILE A 1 307 ? 12.794 2.061 -8.322 1.00 79.81 307 ILE A C 1
ATOM 2468 O O . ILE A 1 307 ? 13.344 3.062 -7.871 1.00 79.81 307 ILE A O 1
ATOM 2472 N N . HIS A 1 308 ? 12.318 1.094 -7.540 1.00 74.44 308 HIS A N 1
ATOM 2473 C CA . HIS A 1 308 ? 12.360 1.174 -6.090 1.00 74.44 308 HIS A CA 1
ATOM 2474 C C . HIS A 1 308 ? 13.791 1.126 -5.532 1.00 74.44 308 HIS A C 1
ATOM 2476 O O . HIS A 1 308 ? 14.115 1.829 -4.581 1.00 74.44 308 HIS A O 1
ATOM 2482 N N . ARG A 1 309 ? 14.663 0.269 -6.072 1.00 74.75 309 ARG A N 1
ATOM 2483 C CA . ARG A 1 309 ? 16.034 0.078 -5.567 1.00 74.75 309 ARG A CA 1
ATOM 2484 C C . ARG A 1 309 ? 16.910 1.313 -5.756 1.00 74.75 309 ARG A C 1
ATOM 2486 O O . ARG A 1 309 ? 17.807 1.542 -4.939 1.00 74.75 309 ARG A O 1
ATOM 2493 N N . PHE A 1 310 ? 16.686 2.032 -6.849 1.00 76.19 310 PHE A N 1
ATOM 2494 C CA . PHE A 1 310 ? 17.428 3.227 -7.232 1.00 76.19 310 PHE A CA 1
ATOM 2495 C C . PHE A 1 310 ? 16.699 4.526 -6.859 1.00 76.19 310 PHE A C 1
ATOM 2497 O O . PHE A 1 310 ? 17.213 5.600 -7.157 1.00 76.19 310 PHE A O 1
ATOM 2504 N N . SER A 1 311 ? 15.539 4.441 -6.196 1.00 67.88 311 SER A N 1
ATOM 2505 C CA . SER A 1 311 ? 14.703 5.593 -5.829 1.00 67.88 311 SER A CA 1
ATOM 2506 C C . SER A 1 311 ? 14.407 6.512 -7.022 1.00 67.88 311 SER A C 1
ATOM 2508 O O . SER A 1 311 ? 14.521 7.734 -6.928 1.00 67.88 311 SER A O 1
ATOM 2510 N N . LEU A 1 312 ? 14.072 5.905 -8.162 1.00 72.56 312 LEU A N 1
ATOM 2511 C CA . LEU A 1 312 ? 13.802 6.602 -9.418 1.00 72.56 312 LEU A CA 1
ATOM 2512 C C . LEU A 1 312 ? 12.331 7.011 -9.511 1.00 72.56 312 LEU A C 1
ATOM 2514 O O . LEU A 1 312 ? 11.462 6.433 -8.857 1.00 72.56 312 LEU A O 1
ATOM 2518 N N . ASP A 1 313 ? 12.057 8.002 -10.357 1.00 75.56 313 ASP A N 1
ATOM 2519 C CA . ASP A 1 313 ? 10.689 8.421 -10.659 1.00 75.56 313 ASP A CA 1
ATOM 2520 C C . ASP A 1 313 ? 9.916 7.250 -11.315 1.00 75.56 313 ASP A C 1
ATOM 2522 O O . ASP A 1 313 ? 10.452 6.614 -12.229 1.00 75.56 313 ASP A O 1
ATOM 2526 N N . PRO A 1 314 ? 8.679 6.923 -10.889 1.00 74.31 314 PRO A N 1
ATOM 2527 C CA . PRO A 1 314 ? 7.899 5.838 -11.490 1.00 74.31 314 PRO A CA 1
ATOM 2528 C C 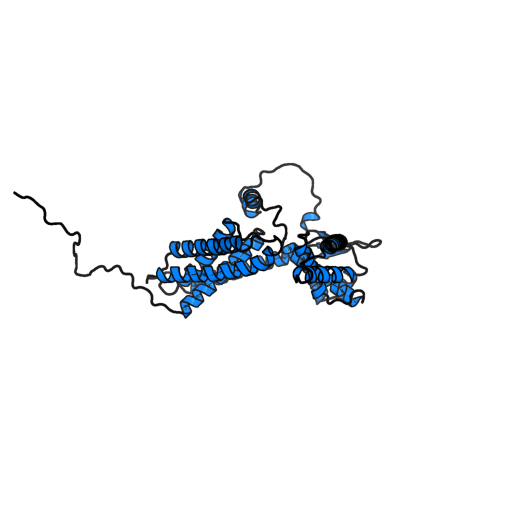. PRO A 1 314 ? 7.723 5.962 -13.013 1.00 74.31 314 PRO A C 1
ATOM 2530 O O . PRO A 1 314 ? 7.614 4.943 -13.702 1.00 74.31 314 PRO A O 1
ATOM 2533 N N . LEU A 1 315 ? 7.724 7.191 -13.543 1.00 76.56 315 LEU A N 1
ATOM 2534 C CA . LEU A 1 315 ? 7.514 7.504 -14.963 1.00 76.56 315 LEU A CA 1
ATOM 2535 C C . LEU A 1 315 ? 8.806 7.490 -15.807 1.00 76.56 315 LEU A C 1
ATOM 2537 O O . LEU A 1 315 ? 8.806 7.961 -16.945 1.00 76.56 315 LEU A O 1
ATOM 2541 N N . ILE A 1 316 ? 9.906 6.971 -15.261 1.00 78.69 316 ILE A N 1
ATOM 2542 C CA . ILE A 1 316 ? 11.229 6.967 -15.895 1.00 78.69 316 ILE A CA 1
ATOM 2543 C C . ILE A 1 316 ? 11.284 6.189 -17.224 1.00 78.69 316 ILE A C 1
ATOM 2545 O O . ILE A 1 316 ? 10.583 5.191 -17.413 1.00 78.69 316 ILE A O 1
ATOM 2549 N N . SER A 1 317 ? 12.153 6.611 -18.148 1.00 78.75 317 SER A N 1
ATOM 2550 C CA . SER A 1 317 ? 12.406 5.885 -19.399 1.00 78.75 317 SER A CA 1
ATOM 2551 C C . SER A 1 317 ? 13.322 4.672 -19.193 1.00 78.75 317 SER A C 1
ATOM 2553 O O . SER A 1 317 ? 14.120 4.611 -18.256 1.00 78.75 317 SER A O 1
ATOM 2555 N N . ASP A 1 318 ? 13.240 3.694 -20.099 1.00 78.69 318 ASP A N 1
ATOM 2556 C CA . ASP A 1 318 ? 14.076 2.488 -20.008 1.00 78.69 318 ASP A CA 1
ATOM 2557 C C . ASP A 1 318 ? 15.570 2.800 -20.155 1.00 78.69 318 ASP A C 1
ATOM 2559 O O . ASP A 1 318 ? 16.401 2.147 -19.526 1.00 78.69 318 ASP A O 1
ATOM 2563 N N . ASP A 1 319 ? 15.918 3.813 -20.952 1.00 80.19 319 ASP A N 1
ATOM 2564 C CA . ASP A 1 319 ? 17.309 4.206 -21.180 1.00 80.19 319 ASP A CA 1
ATOM 2565 C C . ASP A 1 319 ? 17.949 4.758 -19.906 1.00 80.19 319 ASP A C 1
ATOM 2567 O O . ASP A 1 319 ? 19.065 4.374 -19.560 1.00 80.19 319 ASP A O 1
ATOM 2571 N N . GLN A 1 320 ? 17.208 5.556 -19.134 1.00 81.69 320 GLN A N 1
ATOM 2572 C CA . GLN A 1 320 ? 17.688 6.062 -17.848 1.00 81.69 320 GLN A CA 1
ATOM 2573 C C . GLN A 1 320 ? 17.851 4.931 -16.819 1.00 81.69 320 GLN A C 1
ATOM 2575 O O . GLN A 1 320 ? 18.842 4.902 -16.090 1.00 81.69 320 GLN A O 1
ATOM 2580 N N . ILE A 1 321 ? 16.947 3.941 -16.797 1.00 84.12 321 ILE A N 1
ATOM 2581 C CA . ILE A 1 321 ? 17.124 2.749 -15.946 1.00 84.12 321 ILE A CA 1
ATOM 2582 C C . ILE A 1 321 ? 18.375 1.962 -16.368 1.00 84.12 321 ILE A C 1
ATOM 2584 O O . ILE A 1 321 ? 19.138 1.498 -15.515 1.00 84.12 321 ILE A O 1
ATOM 2588 N N . ARG A 1 322 ? 18.618 1.808 -17.676 1.00 85.06 322 ARG A N 1
ATOM 2589 C CA . ARG A 1 322 ? 19.815 1.128 -18.195 1.00 85.06 322 ARG A CA 1
ATOM 2590 C C . ARG A 1 322 ? 21.090 1.870 -17.806 1.00 85.06 322 ARG A C 1
ATOM 2592 O O . ARG A 1 322 ? 22.046 1.220 -17.378 1.00 85.06 322 ARG A O 1
ATOM 2599 N N . GLU A 1 323 ? 21.104 3.196 -17.895 1.00 86.75 323 GLU A N 1
ATOM 2600 C CA . GLU A 1 323 ? 22.222 4.023 -17.436 1.00 86.75 323 GLU A CA 1
ATOM 2601 C C . GLU A 1 323 ? 22.510 3.796 -15.949 1.00 86.75 323 GLU A C 1
ATOM 2603 O O . GLU A 1 323 ? 23.654 3.501 -15.592 1.00 86.75 323 GLU A O 1
ATOM 2608 N N . GLU A 1 324 ? 21.491 3.825 -15.089 1.00 85.62 324 GLU A N 1
ATOM 2609 C CA . GLU A 1 324 ? 21.652 3.555 -13.655 1.00 85.62 324 GLU A CA 1
ATOM 2610 C C . GLU A 1 324 ? 22.150 2.129 -13.380 1.00 85.62 324 GLU A C 1
ATOM 2612 O O . GLU A 1 324 ? 23.072 1.932 -12.585 1.00 85.62 324 GLU A O 1
ATOM 2617 N N . CYS A 1 325 ? 21.663 1.134 -14.124 1.00 87.06 325 CYS A N 1
ATOM 2618 C CA . CYS A 1 325 ? 22.205 -0.224 -14.079 1.00 87.06 325 CYS A CA 1
ATOM 2619 C C . CYS A 1 325 ? 23.696 -0.279 -14.470 1.00 87.06 325 CYS A C 1
ATOM 2621 O O . CYS A 1 325 ? 24.474 -0.990 -13.832 1.00 87.06 325 CYS A O 1
ATOM 2623 N N . THR A 1 326 ? 24.138 0.476 -15.486 1.00 86.81 326 THR A N 1
ATOM 2624 C CA . THR A 1 326 ? 25.571 0.533 -15.849 1.00 86.81 326 THR A CA 1
ATOM 2625 C C . THR A 1 326 ? 26.420 1.231 -14.784 1.00 86.81 326 THR A C 1
ATOM 2627 O O . THR A 1 326 ? 27.543 0.797 -14.517 1.00 86.81 326 THR A O 1
ATOM 2630 N N . LYS A 1 327 ? 25.899 2.285 -14.141 1.00 87.25 327 LYS A N 1
ATOM 2631 C CA . LYS A 1 327 ? 26.568 2.969 -13.021 1.00 87.25 327 LYS A CA 1
ATOM 2632 C C . LYS A 1 327 ? 26.691 2.047 -11.809 1.00 87.25 327 LYS A C 1
ATOM 2634 O O . LYS A 1 327 ? 27.762 1.979 -11.198 1.00 87.25 327 LYS A O 1
ATOM 2639 N N . PHE A 1 328 ? 25.631 1.306 -11.494 1.00 84.69 328 PHE A N 1
ATOM 2640 C CA . PHE A 1 328 ? 25.600 0.327 -10.411 1.00 84.69 328 PHE A CA 1
ATOM 2641 C C . PHE A 1 328 ? 26.657 -0.768 -10.604 1.00 84.69 328 PHE A C 1
ATOM 2643 O O . PHE A 1 328 ? 27.456 -1.021 -9.700 1.00 84.69 328 PHE A O 1
ATOM 2650 N N . GLU A 1 329 ? 26.736 -1.361 -11.795 1.00 82.81 329 GLU A N 1
ATOM 2651 C CA . GLU A 1 329 ? 27.725 -2.401 -12.098 1.00 82.81 329 GLU A CA 1
ATOM 2652 C C . GLU A 1 329 ? 29.165 -1.890 -12.007 1.00 82.81 329 GLU A C 1
ATOM 2654 O O . GLU A 1 329 ? 29.976 -2.498 -11.309 1.00 82.81 329 GLU A O 1
ATOM 2659 N N . LYS A 1 330 ? 29.469 -0.724 -12.597 1.00 83.06 330 LYS A N 1
ATOM 2660 C CA . LYS A 1 330 ? 30.802 -0.095 -12.496 1.00 83.06 330 LYS A CA 1
ATOM 2661 C C . LYS A 1 330 ? 31.208 0.186 -11.047 1.00 83.06 330 LYS A C 1
ATOM 2663 O O . LYS A 1 330 ? 32.381 0.083 -10.690 1.00 83.06 330 LYS A O 1
ATOM 2668 N N . THR A 1 331 ? 30.245 0.551 -10.204 1.00 80.75 331 THR A N 1
ATOM 2669 C CA . THR A 1 331 ? 30.477 0.822 -8.778 1.00 80.75 331 THR A CA 1
ATOM 2670 C C . THR A 1 331 ? 30.731 -0.469 -7.998 1.00 80.75 331 THR A C 1
ATOM 2672 O O . THR A 1 331 ? 31.584 -0.492 -7.111 1.00 80.75 331 THR A O 1
ATOM 2675 N N . HIS A 1 332 ? 30.045 -1.558 -8.351 1.00 71.31 332 HIS A N 1
ATOM 2676 C CA . HIS A 1 332 ? 30.234 -2.868 -7.726 1.00 71.31 332 HIS A CA 1
ATOM 2677 C C . HIS A 1 332 ? 31.512 -3.583 -8.165 1.00 71.31 332 HIS A C 1
ATOM 2679 O O . HIS A 1 332 ? 32.175 -4.187 -7.323 1.00 71.31 332 HIS A O 1
ATOM 2685 N N . GLU A 1 333 ? 31.910 -3.486 -9.434 1.00 69.50 333 GLU A N 1
ATOM 2686 C CA . GLU A 1 333 ? 33.179 -4.053 -9.915 1.00 69.50 333 GLU A CA 1
ATOM 2687 C C . GLU A 1 333 ? 34.391 -3.447 -9.194 1.00 69.50 333 GLU A C 1
ATOM 2689 O O . GLU A 1 333 ? 35.359 -4.152 -8.912 1.00 69.50 333 GLU A O 1
ATOM 2694 N N . ARG A 1 334 ? 34.304 -2.168 -8.805 1.00 64.75 334 ARG A N 1
ATOM 2695 C CA . ARG A 1 334 ? 35.327 -1.472 -8.005 1.00 64.75 334 ARG A CA 1
ATOM 2696 C C . ARG A 1 334 ? 35.347 -1.880 -6.526 1.00 64.75 334 ARG A C 1
ATOM 2698 O O . ARG A 1 334 ? 36.367 -1.700 -5.872 1.00 64.75 334 ARG A O 1
ATOM 2705 N N . LYS A 1 335 ? 34.252 -2.433 -5.991 1.00 66.44 335 LYS A N 1
ATOM 2706 C CA . LYS A 1 335 ? 34.087 -2.818 -4.572 1.00 66.44 335 LYS A CA 1
ATOM 2707 C C . LYS A 1 335 ? 34.188 -4.333 -4.331 1.00 66.44 335 LYS A C 1
ATOM 2709 O O . LYS A 1 335 ? 33.714 -4.818 -3.309 1.00 66.44 335 LYS A O 1
ATOM 2714 N N . ARG A 1 336 ? 34.814 -5.079 -5.250 1.00 57.19 336 ARG A N 1
ATOM 2715 C CA . ARG A 1 336 ? 34.853 -6.558 -5.364 1.00 57.19 336 ARG A CA 1
ATOM 2716 C C . ARG A 1 336 ? 35.358 -7.374 -4.149 1.00 57.19 336 ARG A C 1
ATOM 2718 O O . ARG A 1 336 ? 35.582 -8.567 -4.284 1.00 57.19 336 ARG A O 1
ATOM 2725 N N . GLY A 1 337 ? 35.551 -6.774 -2.976 1.00 56.44 337 GLY A N 1
ATOM 2726 C CA . GLY A 1 337 ? 36.255 -7.391 -1.853 1.00 56.44 337 GLY A CA 1
ATOM 2727 C C . GLY A 1 337 ? 35.419 -8.122 -0.796 1.00 56.44 337 GLY A C 1
ATOM 2728 O O . GLY A 1 337 ? 36.009 -8.935 -0.091 1.00 56.44 337 GLY A O 1
ATOM 2729 N N . LYS A 1 338 ? 34.110 -7.857 -0.614 1.00 53.19 338 LYS A N 1
ATOM 2730 C CA . LYS A 1 338 ? 33.377 -8.408 0.558 1.00 53.19 338 LYS A CA 1
ATOM 2731 C C . LYS A 1 338 ? 31.924 -8.885 0.374 1.00 53.19 338 LYS A C 1
ATOM 2733 O O . LYS A 1 338 ? 31.519 -9.748 1.146 1.00 53.19 338 LYS A O 1
ATOM 2738 N N . ASP A 1 339 ? 31.189 -8.467 -0.662 1.00 57.47 339 ASP A N 1
ATOM 2739 C CA . ASP A 1 339 ? 29.710 -8.594 -0.659 1.00 57.47 339 ASP A CA 1
ATOM 2740 C C . ASP A 1 339 ? 29.110 -9.500 -1.763 1.00 57.47 339 ASP A C 1
ATOM 2742 O O . ASP A 1 339 ? 27.955 -9.349 -2.158 1.00 57.47 339 ASP A O 1
ATOM 2746 N N . GLU A 1 340 ? 29.848 -10.478 -2.305 1.00 57.94 340 GLU A N 1
ATOM 2747 C CA . GLU A 1 340 ? 29.336 -11.329 -3.407 1.00 57.94 340 GLU A CA 1
ATOM 2748 C C . GLU A 1 340 ? 28.131 -12.219 -3.036 1.00 57.94 340 GLU A C 1
ATOM 2750 O O . GLU A 1 340 ? 27.454 -12.734 -3.927 1.00 57.94 340 GLU A O 1
ATOM 2755 N N . ARG A 1 341 ? 27.833 -12.378 -1.740 1.00 61.00 341 ARG A N 1
ATOM 2756 C CA . ARG A 1 341 ? 26.727 -13.208 -1.232 1.00 61.00 341 ARG A CA 1
ATOM 2757 C C . ARG A 1 341 ? 25.481 -12.425 -0.810 1.00 61.00 341 ARG A C 1
ATOM 2759 O O . ARG A 1 341 ? 24.520 -13.042 -0.353 1.00 61.00 341 ARG A O 1
ATOM 2766 N N . ASP A 1 342 ? 25.446 -11.109 -1.002 1.00 71.44 342 ASP A N 1
ATOM 2767 C CA . ASP A 1 342 ? 24.262 -10.328 -0.655 1.00 71.44 342 ASP A CA 1
ATOM 2768 C C . ASP A 1 342 ? 23.132 -10.544 -1.664 1.00 71.44 342 ASP A C 1
ATOM 2770 O O . ASP A 1 342 ? 23.216 -10.173 -2.840 1.00 71.44 342 ASP A O 1
ATOM 2774 N N . PHE A 1 343 ? 22.013 -11.086 -1.174 1.00 72.00 343 PHE A N 1
ATOM 2775 C CA . PHE A 1 343 ? 20.798 -11.313 -1.963 1.00 72.00 343 PHE A CA 1
ATOM 2776 C C . PHE A 1 343 ? 20.293 -10.041 -2.658 1.00 72.00 343 PHE A C 1
ATOM 2778 O O . PHE A 1 343 ? 19.757 -10.116 -3.762 1.00 72.00 343 PHE A O 1
ATOM 2785 N N . ASN A 1 344 ? 20.511 -8.867 -2.057 1.00 68.44 344 ASN A N 1
ATOM 2786 C CA . ASN A 1 344 ? 20.141 -7.578 -2.642 1.00 68.44 344 ASN A CA 1
ATOM 2787 C C . ASN A 1 344 ? 20.971 -7.237 -3.889 1.00 68.44 344 ASN A C 1
ATOM 2789 O O . ASN A 1 344 ? 20.437 -6.695 -4.857 1.00 68.44 344 ASN A O 1
ATOM 2793 N N . ILE A 1 345 ? 22.263 -7.571 -3.889 1.00 76.69 345 ILE A N 1
ATOM 2794 C CA . ILE A 1 345 ? 23.164 -7.328 -5.023 1.00 76.69 345 ILE A CA 1
ATOM 2795 C C . ILE A 1 345 ? 22.864 -8.328 -6.142 1.00 76.69 345 ILE A C 1
ATOM 2797 O O . ILE A 1 345 ? 22.807 -7.946 -7.311 1.00 76.69 345 ILE A O 1
ATOM 2801 N N . LEU A 1 346 ? 22.611 -9.593 -5.794 1.00 77.06 346 LEU A N 1
ATOM 2802 C CA . LEU A 1 346 ? 22.201 -10.624 -6.752 1.00 77.06 346 LEU A CA 1
ATOM 2803 C C . LEU A 1 346 ? 20.865 -10.278 -7.423 1.00 77.06 346 LEU A C 1
ATOM 2805 O O . LEU A 1 346 ? 20.750 -10.377 -8.644 1.00 77.06 346 LEU A O 1
ATOM 2809 N N . ALA A 1 347 ? 19.882 -9.806 -6.651 1.00 77.62 347 ALA A N 1
ATOM 2810 C CA . ALA A 1 347 ? 18.596 -9.362 -7.181 1.00 77.62 347 ALA A CA 1
ATOM 2811 C C . ALA A 1 347 ? 18.746 -8.147 -8.111 1.00 77.62 347 ALA A C 1
ATOM 2813 O O . ALA A 1 347 ? 18.184 -8.143 -9.204 1.00 77.62 347 ALA A O 1
ATOM 2814 N N . ALA A 1 348 ? 19.546 -7.144 -7.734 1.00 80.19 348 ALA A N 1
ATOM 2815 C CA . ALA A 1 348 ? 19.813 -5.990 -8.594 1.00 80.19 348 ALA A CA 1
ATOM 2816 C C . ALA A 1 348 ? 20.511 -6.390 -9.907 1.00 80.19 348 ALA A C 1
ATOM 2818 O O . ALA A 1 348 ? 20.090 -5.955 -10.978 1.00 80.19 348 ALA A O 1
ATOM 2819 N N . LYS A 1 349 ? 21.509 -7.285 -9.853 1.00 83.44 349 LYS A N 1
ATOM 2820 C CA . LYS A 1 349 ? 22.172 -7.838 -11.049 1.00 83.44 349 LYS A CA 1
ATOM 2821 C C . LYS A 1 349 ? 21.194 -8.594 -11.949 1.00 83.44 349 LYS A C 1
ATOM 2823 O O . LYS A 1 349 ? 21.185 -8.371 -13.156 1.00 83.44 349 LYS A O 1
ATOM 2828 N N . GLN A 1 350 ? 20.343 -9.444 -11.373 1.00 83.75 350 GLN A N 1
ATOM 2829 C CA . GLN A 1 350 ? 19.334 -10.196 -12.124 1.00 83.75 350 GLN A CA 1
ATOM 2830 C C . GLN A 1 350 ? 18.301 -9.267 -12.780 1.00 83.75 350 GLN A C 1
ATOM 2832 O O . GLN A 1 350 ? 17.932 -9.475 -13.939 1.00 83.75 350 GLN A O 1
ATOM 2837 N N . GLY A 1 351 ? 17.859 -8.226 -12.070 1.00 82.69 351 GLY A N 1
ATOM 2838 C CA . GLY A 1 351 ? 16.969 -7.199 -12.609 1.00 82.69 351 GLY A CA 1
ATOM 2839 C C . GLY A 1 351 ? 17.607 -6.451 -13.778 1.00 82.69 351 GLY A C 1
ATOM 2840 O O . GLY A 1 351 ? 17.015 -6.378 -14.854 1.00 82.69 351 GLY A O 1
ATOM 2841 N N . CYS A 1 352 ? 18.843 -5.972 -13.608 1.00 85.81 352 CYS A N 1
ATOM 2842 C CA . CYS A 1 352 ? 19.571 -5.257 -14.658 1.00 85.81 352 CYS A CA 1
ATOM 2843 C C . CYS A 1 352 ? 19.853 -6.147 -15.879 1.00 85.81 352 CYS A C 1
ATOM 2845 O O . CYS A 1 352 ? 19.697 -5.694 -17.011 1.00 85.81 352 CYS A O 1
ATOM 2847 N N . ALA A 1 353 ? 20.176 -7.430 -15.679 1.00 84.69 353 ALA A N 1
ATOM 2848 C CA . ALA A 1 353 ? 20.317 -8.398 -16.767 1.00 84.69 353 ALA A CA 1
ATOM 2849 C C . ALA A 1 353 ? 18.996 -8.603 -17.531 1.00 84.69 353 ALA A C 1
ATOM 2851 O O . ALA A 1 353 ? 18.990 -8.653 -18.760 1.00 84.69 353 ALA A O 1
ATOM 2852 N N . THR A 1 354 ? 17.869 -8.651 -16.816 1.00 82.00 354 THR A N 1
ATOM 2853 C CA . THR A 1 354 ? 16.536 -8.815 -17.416 1.00 82.00 354 THR A CA 1
ATOM 2854 C C . THR A 1 354 ? 16.136 -7.594 -18.258 1.00 82.00 354 THR A C 1
ATOM 2856 O O . THR A 1 354 ? 15.615 -7.759 -19.359 1.00 82.00 354 THR A O 1
ATOM 2859 N N . ILE A 1 355 ? 16.439 -6.373 -17.804 1.00 81.19 355 ILE A N 1
ATOM 2860 C CA . ILE A 1 355 ? 16.183 -5.135 -18.572 1.00 81.19 355 ILE A CA 1
ATOM 2861 C C . ILE A 1 355 ? 17.161 -4.956 -19.743 1.00 81.19 355 ILE A C 1
ATOM 2863 O O . ILE A 1 355 ? 16.836 -4.293 -20.722 1.00 81.19 355 ILE A O 1
ATOM 2867 N N . ARG A 1 356 ? 18.357 -5.547 -19.686 1.00 75.62 356 ARG A N 1
ATOM 2868 C CA . ARG A 1 356 ? 19.296 -5.552 -20.822 1.00 75.62 356 ARG A CA 1
ATOM 2869 C C . ARG A 1 356 ? 18.982 -6.600 -21.877 1.00 75.62 356 ARG A C 1
ATOM 2871 O O . ARG A 1 356 ? 19.354 -6.417 -23.025 1.00 75.62 356 ARG A O 1
ATOM 2878 N N . SER A 1 357 ? 18.312 -7.686 -21.494 1.00 65.81 357 SER A N 1
ATOM 2879 C CA . SER A 1 357 ? 17.792 -8.676 -22.446 1.00 65.81 357 SER A CA 1
ATOM 2880 C C . SER A 1 357 ? 16.586 -8.174 -23.255 1.00 65.81 357 SER A C 1
ATOM 2882 O O . SER A 1 357 ? 16.050 -8.923 -24.068 1.00 65.81 357 SER A O 1
ATOM 2884 N N . PHE A 1 358 ? 16.164 -6.933 -22.995 1.00 59.31 358 PHE A N 1
ATOM 2885 C CA . PHE A 1 358 ? 15.064 -6.210 -23.621 1.00 59.31 358 PHE A CA 1
ATOM 2886 C C . PHE A 1 358 ? 15.563 -5.200 -24.646 1.00 59.31 358 PHE A C 1
ATOM 2888 O O . PHE A 1 358 ? 16.639 -4.605 -24.396 1.00 59.31 358 PHE A O 1
#

Sequence (358 aa):
MNNEPEEVKPWIVRNGKLQAAQSKFVEFSFTRFLYSVLYGSYIGLATWLACTVTFGWTNINSIPFISIVALGITAGVYLIGQCSGQSRELSYIWLASFSSMFIMVCLNLLIYDGELNVQVRLTQTTVFRAIFLTSIVSTVIGNRSAKFKKSRRTWKHFLFWSSLFMMLVCVILLGCSRKVADKQVTATRPGTFRETASVGSLLRDRMFDPKKVYSFFEGNPIISYHSKADSTPKKSNEGKKTESFWQQVWSGELFDDLTGAAHLTKIDWIELTTTFVVDLLRAEARVMDGSLKVEPFKWALWRNYLIHRFSLDPLISDDQIREECTKFEKTHERKRGKDERDFNILAAKQGCATIRSF